Protein 8CM1 (pdb70)

InterPro domains:
  IPR004565 Outer membrane lipoprotein LolB [MF_00233] (4-203)
  IPR004565 Outer membrane lipoprotein LolB [PF03550] (44-201)
  IPR004565 Outer membrane lipoprotein LolB [TIGR00548] (7-202)
  IPR004565 Outer membrane lipoprotein LolB [cd16326] (34-203)
  IPR029046 Lipoprotein localisation LolA/LolB/LppX [SSF89392] (20-202)

Foldseek 3Di:
DDDDVLLVVLQVVLVPQAWWKFWFWKWKDFPVDTAIWIWIWTGHVQKIWIWTDHPVRQTAWIWIGHPVAIWIQGSVRDIDGDHHDQVVCCVVPVDRDRVVQCVQVQFQHGDPPWDFDADPSSTTAWIWDCDPNWIKIKGQPDWDFDADPNGTRTGGQWMWIDTDRMIMITGTDDMGGDD

Nearest PDB structures (foldseek):
  8cm1-assembly1_A  TM=1.006E+00  e=8.069E-35  Vibrio cholerae
  1iwm-assembly1_A  TM=9.243E-01  e=7.942E-16  Escherichia coli
  3wju-assembly1_A  TM=9.270E-01  e=8.409E-15  Escherichia coli DH1
  3wjv-assembly1_A  TM=9.235E-01  e=1.348E-14  Escherichia coli DH1
  8orn-assembly2_D  TM=8.322E-01  e=7.643E-13  Xanthomonas campestris pv. campestris str. B100

Secondary structure (DSSP, 8-state):
----HHHHHHHHHHHT--SEEEEEEEEEE-SS-EEEEEEEEEEETTEEEEEEE-TTS-EEEEEEEETTEEEEE-TTS-EEEES-HHHHHHHHHS----HHHHHHHTTT---SS-EEEE-TTSSEEEEEEEETTEEEEEEEEEEEEEEETTEEEEEEEEEEEEETTEEEEEEEEEEEE--

B-factor: mean 24.12, std 13.11, range [10.86, 138.44]

Sequence (179 aa):
QPVNVQWQSHQVTLEQIQQHHYQLTGKLGYIAPDQRQSSFNFQWQKSPQKLSLRLSNFLGQTVLNNLQVDEQGARVETYYDDQIYRRDQDAQSSLIRNLTGLDIPVEQLEDWILGLPTQATHYELNEQNTLATLTKLASTEEWHVEYQRYQAIEWQHQPIIPLPDKLKLQQQNKTSIQLVISQWTLLP

Radius of gyration: 16.18 Å; Cα contacts (8 Å, |Δi|>4): 391; chains: 1; bounding box: 47×33×34 Å

Solvent-accessible surface area: 10049 Å² total; per-residue (Å²): 227,128,100,51,109,115,10,96,68,22,46,98,34,1,98,90,3,84,71,2,66,1,51,6,94,4,24,2,79,8,98,99,41,176,67,78,7,39,6,76,9,91,29,30,77,135,102,3,46,5,61,0,4,45,158,145,42,107,53,34,1,49,4,79,35,26,136,100,7,1,74,0,48,12,167,68,104,88,78,80,115,80,139,71,11,32,38,11,0,91,116,52,45,33,3,8,0,0,3,120,23,6,52,43,0,4,9,1,7,22,20,158,89,40,115,69,98,56,38,170,133,46,4,0,24,60,4,39,27,128,18,110,135,26,87,2,79,2,81,15,60,133,49,75,72,21,118,27,122,161,116,94,12,48,0,0,12,77,0,79,0,54,20,106,138,12,22,0,48,6,62,18,84,99,8,52,31,45,154

Organism: Vibrio cholerae serotype O1 (strain ATCC 39315 / El Tor Inaba N16961) (NCBI:txid243277)

Structure (mmCIF, N/CA/C/O backbone):
data_8CM1
#
_entry.id   8CM1
#
_cell.length_a   113.414
_cell.length_b   113.414
_cell.length_c   34.150
_cell.angle_alpha   90.000
_cell.angle_beta   90.000
_cell.angle_gamma   90.000
#
_symmetry.space_group_name_H-M   'P 41 21 2'
#
loop_
_entity.id
_entity.type
_entity.pdbx_description
1 polymer 'Outer-membrane lipoprotein LolB'
2 water water
#
loop_
_atom_site.group_PDB
_atom_site.id
_atom_site.type_symbol
_atom_site.label_atom_id
_atom_site.label_alt_id
_atom_site.label_comp_id
_atom_site.label_asym_id
_atom_site.label_entity_id
_atom_site.label_seq_id
_atom_site.pdbx_PDB_ins_code
_atom_site.Cartn_x
_atom_site.Cartn_y
_atom_site.Cartn_z
_atom_site.occupancy
_atom_site.B_iso_or_equiv
_atom_site.auth_seq_id
_atom_site.auth_comp_id
_atom_site.auth_asym_id
_atom_site.auth_atom_id
_atom_site.pdbx_PDB_model_num
ATOM 1 N N . GLN A 1 34 ? 11.00267 5.08204 -15.60843 1.000 85.07401 33 GLN A N 1
ATOM 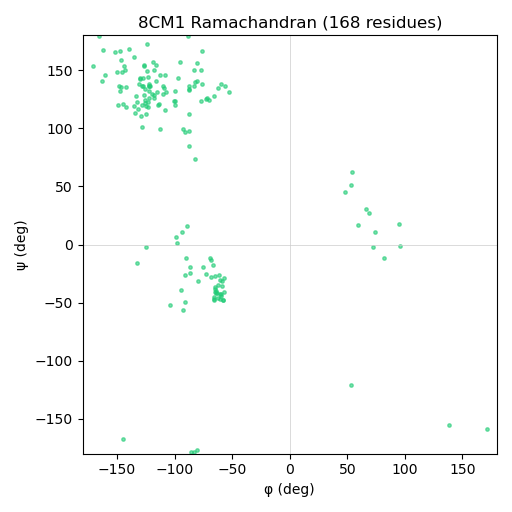2 C CA . GLN A 1 34 ? 11.51425 4.92634 -14.24880 1.000 91.37403 33 GLN A CA 1
ATOM 3 C C . GLN A 1 34 ? 10.99966 5.96335 -13.25863 1.000 70.99785 33 GLN A C 1
ATOM 4 O O . GLN A 1 34 ? 11.25206 7.16604 -13.40048 1.000 42.78822 33 GLN A O 1
ATOM 10 N N . PRO A 1 35 ? 10.30109 5.48604 -12.23836 1.000 58.77150 34 PRO A N 1
ATOM 11 C CA . PRO A 1 35 ? 9.75369 6.39485 -11.23846 1.000 51.48815 34 PRO A CA 1
ATOM 12 C C . PRO A 1 35 ? 10.81146 6.87978 -10.25969 1.000 44.11253 34 PRO A C 1
ATOM 13 O O . PRO A 1 35 ? 11.80816 6.20475 -9.98797 1.000 44.86414 34 PRO A O 1
ATOM 17 N N . VAL A 1 36 ? 10.58512 8.09464 -9.75437 1.000 37.93735 35 VAL A N 1
ATOM 18 C CA . VAL A 1 36 ? 11.38319 8.60692 -8.64856 1.000 30.25592 35 VAL A CA 1
ATOM 19 C C . VAL A 1 36 ? 11.29728 7.64072 -7.47640 1.000 26.44563 35 VAL A C 1
ATOM 20 O O . VAL A 1 36 ? 10.22073 7.12840 -7.14721 1.000 27.84694 35 VAL A O 1
ATOM 24 N N . ASN A 1 37 ? 12.43824 7.37971 -6.84070 1.000 23.29424 36 ASN A N 1
ATOM 25 C CA . ASN A 1 37 ? 12.48771 6.52065 -5.65798 1.000 20.72863 36 ASN A CA 1
ATOM 26 C C . ASN A 1 37 ? 12.23137 7.39884 -4.43566 1.000 18.79251 36 ASN A C 1
ATOM 27 O O . ASN A 1 37 ? 13.14477 8.05072 -3.91378 1.000 17.99891 36 ASN A O 1
ATOM 32 N N . VAL A 1 38 ? 10.97902 7.41272 -3.97066 1.000 17.42715 37 VAL A N 1
ATOM 33 C CA . VAL A 1 38 ? 10.60297 8.31240 -2.87930 1.000 17.37045 37 VAL A CA 1
ATOM 34 C C . VAL A 1 38 ? 11.33453 7.96045 -1.58770 1.000 17.43386 37 VAL A C 1
ATOM 35 O O . VAL A 1 38 ? 11.72265 8.85339 -0.82391 1.000 16.97730 37 VAL A O 1
ATOM 39 N N . GLN A 1 39 ? 11.52619 6.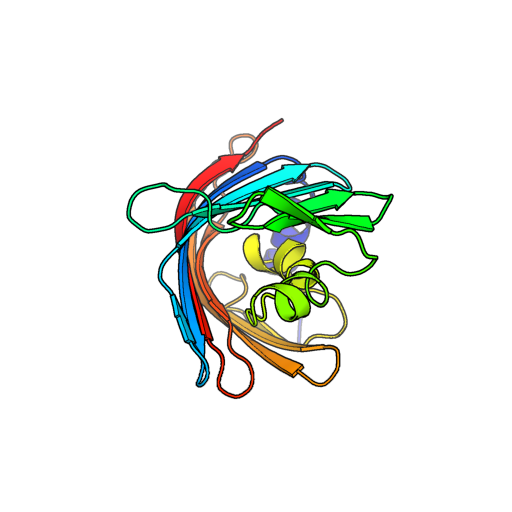66555 -1.30662 1.000 16.89880 38 GLN A N 1
ATOM 40 C CA . GLN A 1 39 ? 12.21429 6.28742 -0.07236 1.000 16.50240 38 GLN A CA 1
ATOM 41 C C . GLN A 1 39 ? 13.65857 6.77395 -0.06984 1.000 15.61620 38 GLN A C 1
ATOM 42 O O . GLN A 1 39 ? 14.15934 7.26263 0.95749 1.000 16.07524 38 GLN A O 1
ATOM 48 N N . TRP A 1 40 ? 14.34812 6.64512 -1.21039 1.000 14.87650 39 TRP A N 1
ATOM 49 C CA . TRP A 1 40 ? 15.72850 7.10919 -1.30942 1.000 15.25604 39 TRP A CA 1
ATOM 50 C C . TRP A 1 40 ? 15.79945 8.62338 -1.18053 1.000 15.97476 39 TRP A C 1
ATOM 51 O O . TRP A 1 40 ? 16.64604 9.15720 -0.45317 1.000 15.00932 39 TRP A O 1
ATOM 62 N N . GLN A 1 41 ? 14.91414 9.34163 -1.87888 1.000 14.79180 40 GLN A N 1
ATOM 63 C CA . GLN A 1 41 ? 14.96345 10.79711 -1.78870 1.000 14.43153 40 GLN A CA 1
ATOM 64 C C . GLN A 1 41 ? 14.66478 11.26817 -0.36974 1.000 14.53702 40 GLN A C 1
ATOM 65 O O . GLN A 1 41 ? 15.32963 12.17632 0.14319 1.000 15.16776 40 GLN A O 1
ATOM 71 N N . SER A 1 42 ? 13.70583 10.62719 0.30467 1.000 13.81018 41 SER A N 1
ATOM 72 C CA . SER A 1 42 ? 13.41261 11.00481 1.68526 1.000 14.23513 41 SER A CA 1
ATOM 73 C C . SER A 1 42 ? 14.59781 10.71689 2.60427 1.000 14.15309 41 SER A C 1
ATOM 74 O O . SER A 1 42 ? 14.91584 11.52019 3.48928 1.000 14.94116 41 SER A O 1
ATOM 77 N N . HIS A 1 43 ? 15.26555 9.57377 2.40365 1.000 14.11294 42 HIS A N 1
ATOM 78 C CA . HIS A 1 43 ? 16.45506 9.24919 3.18714 1.000 14.71745 42 HIS A CA 1
ATOM 79 C C . HIS A 1 43 ? 17.50686 10.34261 3.04178 1.000 15.04972 42 HIS A C 1
ATOM 80 O O . HIS A 1 43 ? 18.15703 10.71752 4.02530 1.000 14.28413 42 HIS A O 1
ATOM 87 N N . GLN A 1 44 ? 17.68210 10.87191 1.81915 1.000 14.83423 43 GLN A N 1
ATOM 88 C CA . GLN A 1 44 ? 18.66633 11.93392 1.60727 1.000 13.40368 43 GLN A CA 1
ATOM 89 C C . GLN A 1 44 ? 18.36167 13.15923 2.46188 1.000 14.24951 43 GLN A C 1
ATOM 90 O O . GLN A 1 44 ? 19.27533 13.75662 3.04032 1.000 14.79746 43 GLN A O 1
ATOM 96 N N . VAL A 1 45 ? 17.09108 13.57643 2.51986 1.000 15.06931 44 VAL A N 1
ATOM 97 C CA . VAL A 1 45 ? 16.73398 14.74807 3.32011 1.000 15.22513 44 VAL A CA 1
ATOM 98 C C . VAL A 1 45 ? 17.07625 14.51481 4.78754 1.000 13.57751 44 VAL A C 1
ATOM 99 O O . VAL A 1 45 ? 17.60916 15.39746 5.47261 1.000 15.19097 44 VAL A O 1
ATOM 103 N N . THR A 1 46 ? 16.78792 13.31862 5.29380 1.000 15.04148 45 THR A N 1
ATOM 104 C CA . THR A 1 46 ? 17.13407 13.03324 6.67765 1.000 14.97971 45 THR A CA 1
ATOM 105 C C . THR A 1 46 ? 18.64854 13.09971 6.89537 1.000 14.97330 45 THR A C 1
ATOM 106 O O . THR A 1 46 ? 19.11389 13.71967 7.85720 1.000 15.03178 45 THR A O 1
ATOM 110 N N . LEU A 1 47 ? 19.43626 12.49117 6.00137 1.000 14.61012 46 LEU A N 1
ATOM 111 C CA . LEU A 1 47 ? 20.89209 12.55665 6.14497 1.000 14.68325 46 LEU A CA 1
ATOM 112 C C . LEU A 1 47 ? 21.39895 13.99636 6.14683 1.000 14.17971 46 LEU A C 1
ATOM 113 O O . LEU A 1 47 ? 22.36649 14.32181 6.85318 1.000 15.56398 46 LEU A O 1
ATOM 118 N N . GLU A 1 48 ? 20.77221 14.87235 5.35262 1.000 14.65587 47 GLU A N 1
ATOM 119 C CA . GLU A 1 48 ? 21.21373 16.26053 5.28441 1.000 17.50795 47 GLU A CA 1
ATOM 120 C C . GLU A 1 48 ? 20.98646 16.99516 6.60621 1.000 15.04440 47 GLU A C 1
ATOM 121 O O . GLU A 1 48 ? 21.60855 18.03802 6.83768 1.000 18.66894 47 GLU A O 1
ATOM 127 N N . GLN A 1 49 ? 20.13782 16.45942 7.49242 1.000 14.94404 48 GLN A N 1
ATOM 128 C CA . GLN A 1 49 ? 19.93417 17.03201 8.82247 1.000 15.41772 48 GLN A CA 1
ATOM 129 C C . GLN A 1 49 ? 21.08219 16.73413 9.77660 1.000 16.54796 48 GLN A C 1
ATOM 130 O O . GLN A 1 49 ? 21.22485 17.42382 10.79957 1.000 18.66857 48 GLN A O 1
ATOM 136 N N . ILE A 1 50 ? 21.89234 15.72070 9.47722 1.000 16.18952 49 ILE A N 1
ATOM 137 C CA . ILE A 1 50 ? 22.90608 15.22267 10.41362 1.000 16.54567 49 ILE A CA 1
ATOM 138 C C . ILE A 1 50 ? 24.15952 16.05868 10.17782 1.000 17.80851 49 ILE A C 1
ATOM 139 O O . ILE A 1 50 ? 25.06922 15.67716 9.43553 1.000 19.61556 49 ILE A O 1
ATOM 144 N N . GLN A 1 51 ? 24.21115 17.21126 10.83778 1.000 17.03148 50 GLN A N 1
ATOM 145 C CA A GLN A 1 51 ? 25.24493 18.20683 10.59256 0.553 18.46775 50 GLN A CA 1
ATOM 146 C CA B GLN A 1 51 ? 25.26397 18.17884 10.58095 0.447 18.52780 50 GLN A CA 1
ATOM 147 C C . GLN A 1 51 ? 26.31987 18.24998 11.67032 1.000 15.28543 50 GLN A C 1
ATOM 148 O O . GLN A 1 51 ? 27.38947 18.82043 11.42930 1.000 17.63250 50 GLN A O 1
ATOM 159 N N . HIS A 1 52 ? 26.05468 17.67887 12.84089 1.000 14.90918 51 HIS A N 1
ATOM 160 C CA A HIS A 1 52 ? 26.99331 17.65037 13.95412 0.520 13.70345 51 HIS A CA 1
ATOM 161 C CA B HIS A 1 52 ? 27.00329 17.64050 13.95198 0.480 14.85196 51 HIS A CA 1
ATOM 162 C C . HIS A 1 52 ? 27.08408 16.20394 14.43077 1.000 14.14958 51 HIS A C 1
ATOM 163 O O . HIS A 1 52 ? 26.09394 15.65292 14.91534 1.000 15.02856 51 HIS A O 1
ATOM 176 N N . TYR A 1 53 ? 28.25829 15.59093 14.31078 1.000 12.62574 52 TYR A N 1
ATOM 177 C CA . TYR A 1 53 ? 28.39002 14.20055 14.73171 1.000 13.46108 52 TYR A CA 1
ATOM 178 C C . TYR A 1 53 ? 29.86325 13.84973 14.91047 1.000 12.27077 52 TYR A C 1
ATOM 179 O O . TYR A 1 53 ? 30.76369 14.58187 14.47950 1.000 14.02584 52 TYR A O 1
ATOM 188 N N . GLN A 1 54 ? 30.09029 12.69831 15.53613 1.000 12.43262 53 GLN A N 1
ATOM 189 C CA . GLN A 1 54 ? 31.41601 12.10458 15.65235 1.000 13.64801 53 GLN A CA 1
ATOM 190 C C . GLN A 1 54 ? 31.35256 10.68426 15.13063 1.000 12.79758 53 GLN A C 1
ATOM 191 O O . GLN A 1 54 ? 30.29920 10.04197 15.16284 1.000 13.12945 53 GLN A O 1
ATOM 197 N N . LEU A 1 55 ? 32.49801 10.19097 14.67059 1.000 12.69617 54 LEU A N 1
ATOM 198 C CA . LEU A 1 55 ? 32.59220 8.83559 14.15576 1.000 12.56280 54 LEU A CA 1
ATOM 199 C C . LEU A 1 55 ? 33.98020 8.30008 14.47699 1.000 11.18731 54 LEU A C 1
ATOM 200 O O . LEU A 1 55 ? 34.98321 8.98078 14.22214 1.000 13.69742 54 LEU A O 1
ATOM 205 N N . THR A 1 56 ? 34.04524 7.08744 15.02597 1.000 11.33491 55 THR A N 1
ATOM 206 C CA . THR A 1 56 ? 35.32273 6.42699 15.28375 1.000 10.91110 55 THR A CA 1
ATOM 207 C C . THR A 1 56 ? 35.32077 5.04591 14.64006 1.000 11.69770 55 THR A C 1
ATOM 208 O O . THR A 1 56 ? 34.26632 4.42689 14.45018 1.000 13.11071 55 THR A O 1
ATOM 212 N N . GLY A 1 57 ? 36.51357 4.56391 14.31245 1.000 11.52727 56 GLY A N 1
ATOM 213 C CA . GLY A 1 57 ? 36.64784 3.24765 13.71890 1.000 12.62512 56 GLY A CA 1
ATOM 214 C C . GLY A 1 57 ? 38.06909 3.01817 13.24175 1.000 12.48625 56 GLY A C 1
ATOM 215 O O . GLY A 1 57 ? 39.00627 3.67450 13.69762 1.000 12.86533 56 GLY A O 1
ATOM 216 N N . LYS A 1 58 ? 38.20969 2.07741 12.31554 1.000 12.82400 57 LYS A N 1
ATOM 217 C CA . LYS A 1 58 ? 39.49119 1.76390 11.70224 1.000 13.79819 57 LYS A CA 1
ATOM 218 C C . LYS A 1 58 ? 39.48221 2.14514 10.22646 1.000 13.15353 57 LYS A C 1
ATOM 219 O O . LYS A 1 58 ? 38.46380 2.03348 9.53477 1.000 15.81664 57 LYS A O 1
ATOM 225 N N . LEU A 1 59 ? 40.64420 2.58216 9.74447 1.000 15.20847 58 LEU A N 1
ATOM 226 C CA . LEU A 1 59 ? 40.84630 2.92005 8.34017 1.000 15.59318 58 LEU A CA 1
ATOM 227 C C . LEU A 1 59 ? 42.03020 2.10008 7.85294 1.000 15.09675 58 LEU A C 1
ATOM 228 O O . LEU A 1 59 ? 43.16408 2.32113 8.29417 1.000 17.74298 58 LEU A O 1
ATOM 233 N N . GLY A 1 60 ? 41.76766 1.15044 6.95413 1.000 13.95827 59 GLY A N 1
ATOM 234 C CA . GLY A 1 60 ? 42.80603 0.32951 6.37337 1.000 15.46629 59 GLY A CA 1
ATOM 235 C C . GLY A 1 60 ? 43.15754 0.86270 5.00056 1.000 15.29330 59 GLY A C 1
ATOM 236 O O . GLY A 1 60 ? 42.29271 0.99050 4.13646 1.000 18.94363 59 GLY A O 1
ATOM 237 N N . TYR A 1 61 ? 44.43125 1.17791 4.80732 1.000 14.93999 60 TYR A N 1
ATOM 238 C CA . TYR A 1 61 ? 44.90185 1.84756 3.60765 1.000 13.54101 60 TYR A CA 1
ATOM 239 C C . TYR A 1 61 ? 45.88905 0.94221 2.88790 1.000 13.58770 60 TYR A C 1
ATOM 240 O O . TYR A 1 61 ? 46.86677 0.49202 3.49389 1.000 16.03832 60 TYR A O 1
ATOM 249 N N . ILE A 1 62 ? 45.64387 0.68109 1.60131 1.000 14.70845 61 ILE A N 1
ATOM 250 C CA . ILE A 1 62 ? 46.52348 -0.16108 0.78791 1.000 15.26316 61 ILE A CA 1
ATOM 251 C C . ILE A 1 62 ? 46.78418 0.54492 -0.53085 1.000 16.74564 61 ILE A C 1
ATOM 252 O O . ILE A 1 62 ? 45.84542 0.83828 -1.28132 1.000 17.61055 61 ILE A O 1
ATOM 257 N N . ALA A 1 63 ? 48.05211 0.78087 -0.83390 1.000 18.96042 62 ALA A N 1
ATOM 258 C CA . ALA A 1 63 ? 48.44864 1.34270 -2.11673 1.000 19.04511 62 ALA A CA 1
ATOM 259 C C . ALA A 1 63 ? 49.80526 0.75784 -2.46361 1.000 21.27661 62 ALA A C 1
ATOM 260 O O . ALA A 1 63 ? 50.45706 0.14314 -1.61273 1.000 24.29825 62 ALA A O 1
ATOM 262 N N . PRO A 1 64 ? 50.25437 0.90645 -3.71463 1.000 22.35446 63 PRO A N 1
ATOM 263 C CA . PRO A 1 64 ? 51.57902 0.36831 -4.06275 1.000 25.30586 63 PRO A CA 1
ATOM 264 C C . PRO A 1 64 ? 52.70730 0.97607 -3.25957 1.000 27.41195 63 PRO A C 1
ATOM 265 O O . PRO A 1 64 ? 53.70618 0.29690 -3.01046 1.000 30.65556 63 PRO A O 1
ATOM 269 N N . ASP A 1 65 ? 52.58189 2.23222 -2.83688 1.000 24.19804 64 ASP A N 1
ATOM 270 C CA . ASP A 1 65 ? 53.67049 2.89817 -2.13299 1.000 26.26707 64 ASP A CA 1
ATOM 271 C C . ASP A 1 65 ? 53.66949 2.66159 -0.62443 1.000 24.26211 64 ASP A C 1
ATOM 272 O O . ASP A 1 65 ? 54.71375 2.84517 0.01104 1.000 26.85145 64 ASP A O 1
ATOM 277 N N . GLN A 1 66 ? 52.54774 2.24725 -0.03416 1.000 21.98420 65 GLN A N 1
ATOM 278 C CA . GLN A 1 66 ? 52.49540 2.05795 1.41239 1.000 22.31338 65 GLN A CA 1
ATOM 279 C C . GLN A 1 66 ? 51.19216 1.37904 1.80968 1.000 18.84183 65 GLN A C 1
ATOM 280 O O . GLN A 1 66 ? 50.17915 1.49012 1.11099 1.000 19.22750 65 GLN A O 1
ATOM 286 N N . ARG A 1 67 ? 51.23693 0.66949 2.93911 1.000 18.89083 66 ARG A N 1
ATOM 287 C CA . ARG A 1 67 ? 50.06418 0.07529 3.56479 1.000 18.93630 66 ARG A CA 1
ATOM 288 C C . ARG A 1 67 ? 50.03531 0.50245 5.02166 1.000 17.21023 66 ARG A C 1
ATOM 289 O O . ARG A 1 67 ? 51.06812 0.48250 5.69987 1.000 19.60980 66 ARG A O 1
ATOM 297 N N . GLN A 1 68 ? 48.85352 0.87898 5.50674 1.000 16.92593 67 GLN A N 1
ATOM 298 C CA . GLN A 1 68 ? 48.71590 1.38786 6.86286 1.000 18.53504 67 GLN A CA 1
ATOM 299 C C . GLN A 1 68 ? 47.40703 0.92006 7.47361 1.000 16.22466 67 GLN A C 1
ATOM 300 O O . GLN A 1 68 ? 46.41404 0.73320 6.77745 1.000 18.72241 67 GLN A O 1
ATOM 306 N N . SER A 1 69 ? 47.41396 0.76002 8.79121 1.000 16.51548 68 SER A N 1
ATOM 307 C CA A SER A 1 69 ? 46.22065 0.43144 9.56542 0.594 16.59542 68 SER A CA 1
ATOM 308 C CA B SER A 1 69 ? 46.21636 0.43292 9.55852 0.406 16.93827 68 SER A CA 1
ATOM 309 C C . SER A 1 69 ? 46.07371 1.49710 10.63718 1.000 15.78086 68 SER A C 1
ATOM 310 O O . SER A 1 69 ? 46.88323 1.54762 11.56682 1.000 19.87452 68 SER A O 1
ATOM 315 N N . PHE A 1 70 ? 45.04934 2.35053 10.51567 1.000 14.41733 69 PHE A N 1
ATOM 316 C CA . PHE A 1 70 ? 44.89473 3.47774 11.42432 1.000 14.33128 69 PHE A CA 1
ATOM 317 C C . PHE A 1 70 ? 43.60309 3.39209 12.22915 1.000 13.75716 69 PHE A C 1
ATOM 318 O O . PHE A 1 70 ? 42.58813 2.86055 11.76626 1.000 15.83213 69 PHE A O 1
ATOM 326 N N . ASN A 1 71 ? 43.64508 3.95353 13.43268 1.000 12.57456 70 ASN A N 1
ATOM 327 C CA . ASN A 1 71 ? 42.44241 4.40636 14.10996 1.000 13.35291 70 ASN A CA 1
ATOM 328 C C . ASN A 1 71 ? 42.07718 5.76277 13.54778 1.000 13.14058 70 ASN A C 1
ATOM 329 O O . ASN A 1 71 ? 42.95110 6.59430 13.29978 1.000 16.91063 70 ASN A O 1
ATOM 334 N N . PHE A 1 72 ? 40.78973 6.00058 13.35372 1.000 13.44771 71 PHE A N 1
ATOM 335 C CA . PHE A 1 72 ? 40.33659 7.32255 12.94047 1.000 12.11106 71 PHE A CA 1
ATOM 336 C C . PHE A 1 72 ? 39.32012 7.88282 13.92568 1.000 12.54577 71 PHE A C 1
ATOM 337 O O . PHE A 1 72 ? 38.50915 7.14345 14.48852 1.000 13.36589 71 PHE A O 1
ATOM 345 N N . GLN A 1 73 ? 39.38514 9.19624 14.12501 1.000 12.25768 72 GLN A N 1
ATOM 346 C CA . GLN A 1 73 ? 38.41177 9.95473 14.90329 1.000 11.24281 72 GLN A CA 1
ATOM 347 C C . GLN A 1 73 ? 37.97286 11.12989 14.03132 1.000 12.00793 72 GLN A C 1
ATOM 348 O O . GLN A 1 73 ? 38.76805 12.03319 13.74328 1.000 14.93496 72 GLN A O 1
ATOM 354 N N . TRP A 1 74 ? 36.72548 11.09142 13.57863 1.000 12.10732 73 TRP A N 1
ATOM 355 C CA . TRP A 1 74 ? 36.16912 12.03553 12.61603 1.000 12.70495 73 TRP A CA 1
ATOM 356 C C . TRP A 1 74 ? 35.09148 12.84717 13.32718 1.000 12.46200 73 TRP A C 1
ATOM 357 O O . TRP A 1 74 ? 34.13999 12.27768 13.87349 1.000 14.14636 73 TRP A O 1
ATOM 368 N N . GLN A 1 75 ? 35.25384 14.16940 13.36049 1.000 13.69265 74 GLN A N 1
ATOM 369 C CA . GLN A 1 75 ? 34.29122 15.05106 14.01946 1.000 13.53463 74 GLN A CA 1
ATOM 370 C C . GLN A 1 75 ? 33.82872 16.10964 13.03378 1.000 14.59770 74 GLN A C 1
ATOM 371 O O . GLN A 1 75 ? 34.64975 16.84825 12.47269 1.000 16.49515 74 GLN A O 1
ATOM 377 N N . LYS A 1 76 ? 32.52047 16.19868 12.83881 1.000 13.23360 75 LYS A N 1
ATOM 378 C CA . LYS A 1 76 ? 31.95120 17.09221 11.84033 1.000 14.46403 75 LYS A CA 1
ATOM 379 C C . LYS A 1 76 ? 30.98994 18.07271 12.49442 1.000 15.07131 75 LYS A C 1
ATOM 380 O O . LYS A 1 76 ? 30.16810 17.68972 13.33426 1.000 15.37663 75 LYS A O 1
ATOM 386 N N . SER A 1 77 ? 31.08692 19.33656 12.09228 1.000 15.08414 76 SER A N 1
ATOM 387 C CA . SER A 1 77 ? 30.09734 20.33616 12.46374 1.000 17.55496 76 SER A CA 1
ATOM 388 C C . SER A 1 77 ? 29.87790 21.19036 11.22095 1.000 19.71646 76 SER A C 1
ATOM 389 O O . SER A 1 77 ? 30.63605 21.04358 10.24981 1.000 18.54721 76 SER A O 1
ATOM 392 N N . PRO A 1 78 ? 28.85664 22.04916 11.17582 1.000 21.07063 77 PRO A N 1
ATOM 393 C CA . PRO A 1 78 ? 28.64878 22.86249 9.97318 1.000 25.03154 77 PRO A CA 1
ATOM 394 C C . PRO A 1 78 ? 29.92209 23.60659 9.61278 1.000 34.06045 77 PRO A C 1
ATOM 395 O O . PRO A 1 78 ? 30.57703 24.19622 10.47449 1.000 33.48474 77 PRO A O 1
ATOM 399 N N . GLN A 1 79 ? 30.29774 23.51698 8.33455 1.000 42.11135 78 GLN A N 1
ATOM 400 C CA . GLN A 1 79 ? 31.46134 24.18141 7.73965 1.000 52.19537 78 GLN A CA 1
ATOM 401 C C . GLN A 1 79 ? 32.79838 23.79526 8.39042 1.000 50.49362 78 GLN A C 1
ATOM 402 O O . GLN A 1 79 ? 33.79913 24.49182 8.19239 1.000 57.44858 78 GLN A O 1
ATOM 408 N N . LYS A 1 80 ? 32.86687 22.69976 9.15772 1.000 41.46396 79 LYS A N 1
ATOM 409 C CA . LYS A 1 80 ? 34.10799 22.35635 9.85232 1.000 33.75866 79 LYS A CA 1
ATOM 410 C C . LYS A 1 80 ? 34.29553 20.84547 9.94013 1.000 26.56808 79 LYS A C 1
ATOM 411 O O . LYS A 1 80 ? 33.33238 20.08643 10.06441 1.000 30.78947 79 LYS A O 1
ATOM 417 N N . LEU A 1 81 ? 35.55740 20.41692 9.91631 1.000 19.18467 80 LEU A N 1
ATOM 418 C CA . LEU A 1 81 ? 35.88379 18.99708 9.99626 1.000 15.55679 80 LEU A CA 1
ATOM 419 C C . LEU A 1 81 ? 37.19602 18.81763 10.74493 1.000 14.35041 80 LEU A C 1
ATOM 420 O O . LEU A 1 81 ? 38.16050 19.53565 10.48026 1.000 16.77707 80 LEU A O 1
ATOM 425 N N . SER A 1 82 ? 37.23399 17.85281 11.66125 1.000 15.02487 81 SER A N 1
ATOM 426 C CA . SER A 1 82 ? 38.46123 17.42722 12.32160 1.000 16.31616 81 SER A CA 1
ATOM 427 C C . SER A 1 82 ? 38.62842 15.93849 12.05756 1.000 17.30765 81 SER A C 1
ATOM 428 O O . SER A 1 82 ? 37.67437 15.16879 12.20685 1.000 19.48038 81 SER A O 1
ATOM 431 N N . LEU A 1 83 ? 39.82358 15.53313 11.64011 1.000 15.34260 82 LEU A N 1
ATOM 432 C CA . LEU A 1 83 ? 40.11559 14.11907 11.42638 1.000 14.95316 82 LEU A CA 1
ATOM 433 C C . LEU A 1 83 ? 41.46931 13.81064 12.04226 1.000 14.41245 82 LEU A C 1
ATOM 434 O O . LEU A 1 83 ? 42.48455 14.40014 11.65054 1.000 17.18073 82 LEU A O 1
ATOM 439 N N . ARG A 1 84 ? 41.48681 12.90733 13.01506 1.000 13.60704 83 ARG A N 1
ATOM 440 C CA . ARG A 1 84 ? 42.72382 12.44086 13.62815 1.000 13.82985 83 ARG A CA 1
ATOM 441 C C . ARG A 1 84 ? 42.95846 10.99670 13.21517 1.000 13.38854 83 ARG A C 1
ATOM 442 O O . ARG A 1 84 ? 42.05451 10.15916 13.33653 1.000 14.55211 83 ARG A O 1
ATOM 450 N N . LEU A 1 85 ? 44.15946 10.71045 12.71960 1.000 13.36341 84 LEU A N 1
ATOM 451 C CA . LEU A 1 85 ? 44.58688 9.34854 12.44797 1.000 13.48850 84 LEU A CA 1
ATOM 452 C C . LEU A 1 85 ? 45.65870 8.99193 13.46324 1.000 15.43961 84 LEU A C 1
ATOM 453 O O . LEU A 1 85 ? 46.55398 9.79706 13.74054 1.000 17.16413 84 LEU A O 1
ATOM 458 N N . SER A 1 86 ? 45.56636 7.79086 14.01849 1.000 14.64213 85 SER A N 1
ATOM 459 C CA . SER A 1 86 ? 46.56634 7.31821 14.96209 1.000 16.06572 85 SER A CA 1
ATOM 460 C C . SER A 1 86 ? 46.92924 5.88494 14.61432 1.000 16.74234 85 SER A C 1
ATOM 461 O O . SER A 1 86 ? 46.20330 5.19670 13.89596 1.000 16.79795 85 SER A O 1
ATOM 464 N N . ASN A 1 87 ? 48.07524 5.44214 15.12219 1.000 19.25025 86 ASN A N 1
ATOM 465 C CA . ASN A 1 87 ? 48.53161 4.10314 14.80325 1.000 25.71547 86 ASN A CA 1
ATOM 466 C C . ASN A 1 87 ? 47.86657 3.08854 15.72692 1.000 32.89155 86 ASN A C 1
ATOM 467 O O . ASN A 1 87 ? 47.04050 3.42153 16.58376 1.000 31.50630 86 ASN A O 1
ATOM 472 N N . PHE A 1 88 ? 48.22826 1.82372 15.55074 1.000 38.61154 87 PHE A N 1
ATOM 473 C CA . PHE A 1 88 ? 47.54470 0.79560 16.31377 1.000 47.06650 87 PHE A CA 1
ATOM 474 C C . PHE A 1 88 ? 47.85761 0.87308 17.80417 1.000 45.39382 87 PHE A C 1
ATOM 475 O O . PHE A 1 88 ? 47.15217 0.25048 18.60086 1.000 47.57439 87 PHE A O 1
ATOM 483 N N . LEU A 1 89 ? 48.87116 1.64012 18.20075 1.000 44.02175 88 LEU A N 1
ATOM 484 C CA . LEU A 1 89 ? 49.18982 1.86079 19.60365 1.000 45.12830 88 LEU A CA 1
ATOM 485 C C . LEU A 1 89 ? 48.62812 3.16865 20.15146 1.000 40.33538 88 LEU A C 1
ATOM 486 O O . LEU A 1 89 ? 48.85990 3.48248 21.32289 1.000 40.18554 88 LEU A O 1
ATOM 491 N N . GLY A 1 90 ? 47.90112 3.93468 19.34294 1.000 35.63535 89 GLY A N 1
ATOM 492 C CA . GLY A 1 90 ? 47.23272 5.13014 19.81335 1.000 32.94410 89 GLY A CA 1
ATOM 493 C C . GLY A 1 90 ? 47.97409 6.43446 19.60483 1.000 32.16572 89 GLY A C 1
ATOM 494 O O . GLY A 1 90 ? 47.43324 7.48936 19.95749 1.000 31.74584 89 GLY A O 1
ATOM 495 N N . GLN A 1 91 ? 49.18267 6.40140 19.04425 1.000 30.79839 90 GLN A N 1
ATOM 496 C CA . GLN A 1 91 ? 49.96658 7.61416 18.83621 1.000 31.81806 90 GLN A CA 1
ATOM 497 C C . GLN A 1 91 ? 49.52993 8.33171 17.56398 1.000 25.46134 90 GLN A C 1
ATOM 498 O O . GLN A 1 91 ? 49.27502 7.70118 16.53402 1.000 24.46940 90 GLN A O 1
ATOM 504 N N . THR A 1 92 ? 49.46605 9.66104 17.63716 1.000 25.54251 91 THR A N 1
ATOM 505 C CA . THR A 1 92 ? 48.95689 10.46276 16.52871 1.000 24.40993 91 THR A CA 1
ATOM 506 C C . THR A 1 92 ? 49.85877 10.38616 15.30710 1.000 23.51402 91 THR A C 1
ATOM 507 O O . THR A 1 92 ? 51.05651 10.66506 15.38758 1.000 26.93443 91 THR A O 1
ATOM 511 N N . VAL A 1 93 ? 49.26178 10.05763 14.16802 1.000 18.35505 92 VAL A N 1
ATOM 512 C CA . VAL A 1 93 ? 49.94273 10.08732 12.87881 1.000 19.30953 92 VAL A CA 1
ATOM 513 C C . VAL A 1 93 ? 49.71760 11.41467 12.16462 1.000 20.26856 92 VAL A C 1
ATOM 514 O O . VAL A 1 93 ? 50.62957 11.96028 11.54104 1.000 23.73998 92 VAL A O 1
ATOM 518 N N . LEU A 1 94 ? 48.50773 11.95614 12.25328 1.000 19.58412 93 LEU A N 1
ATOM 519 C CA . LEU A 1 94 ? 48.13763 13.15242 11.51583 1.000 21.69812 93 LEU A CA 1
ATOM 520 C C . LEU A 1 94 ? 46.87631 13.71337 12.15424 1.000 17.55765 93 LEU A C 1
ATOM 521 O O . LEU A 1 94 ? 46.00408 12.94784 12.55895 1.000 16.40233 93 LEU A O 1
ATOM 526 N N . ASN A 1 95 ? 46.79810 15.04048 12.25694 1.000 17.23740 94 ASN A N 1
ATOM 527 C CA A ASN A 1 95 ? 45.59088 15.74872 12.68104 0.572 16.49439 94 ASN A CA 1
ATOM 528 C CA B ASN A 1 95 ? 45.57673 15.72345 12.65517 0.428 15.94731 94 ASN A CA 1
ATOM 529 C C . ASN A 1 95 ? 45.23747 16.76282 11.60318 1.000 14.25424 94 ASN A C 1
ATOM 530 O O . ASN A 1 95 ? 46.03672 17.66148 11.32391 1.000 17.36837 94 ASN A O 1
ATOM 539 N N . LEU A 1 96 ? 44.05224 16.62779 11.01619 1.000 13.62537 95 LEU A N 1
ATOM 540 C CA . LEU A 1 96 ? 43.55619 17.52621 9.98430 1.000 13.78185 95 LEU A CA 1
ATOM 541 C C . LEU A 1 96 ? 42.42277 18.37121 10.55001 1.000 14.16905 95 LEU A C 1
ATOM 542 O O . LEU A 1 96 ? 41.52336 17.85218 11.22756 1.000 14.44456 95 LEU A O 1
ATOM 547 N N . GLN A 1 97 ? 42.46461 19.66818 10.26435 1.000 15.00328 96 GLN A N 1
ATOM 548 C CA . GLN A 1 97 ? 41.35946 20.56798 10.55280 1.000 16.28440 96 GLN A CA 1
ATOM 549 C C . GLN A 1 97 ? 40.99677 21.29671 9.26550 1.000 15.76601 96 GLN A C 1
ATOM 550 O O . GLN A 1 97 ? 41.87642 21.83462 8.58649 1.000 19.03633 96 GLN A O 1
ATOM 556 N N . VAL A 1 98 ? 39.71609 21.28258 8.90385 1.000 16.86500 97 VAL A N 1
ATOM 557 C CA . VAL A 1 98 ? 39.22172 22.00568 7.73525 1.000 16.97380 97 VAL A CA 1
ATOM 558 C C . VAL A 1 98 ? 38.17943 23.01275 8.19758 1.000 20.06226 97 VAL A C 1
ATOM 559 O O . VAL A 1 98 ? 37.24994 22.66020 8.92815 1.000 20.75996 97 VAL A O 1
ATOM 563 N N . ASP A 1 99 ? 38.33285 24.26146 7.77628 1.000 21.05318 98 ASP A N 1
ATOM 564 C CA . ASP A 1 99 ? 37.33318 25.28071 8.06004 1.000 25.78529 98 ASP A CA 1
ATOM 565 C C . ASP A 1 99 ? 37.26197 26.23251 6.87042 1.000 30.87513 98 ASP A C 1
ATOM 566 O O . ASP A 1 99 ? 37.79591 25.95662 5.79143 1.000 30.58500 98 ASP A O 1
ATOM 571 N N . GLU A 1 100 ? 36.59469 27.36892 7.07723 1.000 37.75931 99 GLU A N 1
ATOM 572 C CA . GLU A 1 100 ? 36.48957 28.37291 6.02329 1.000 46.19296 99 GLU A CA 1
ATOM 573 C C . GLU A 1 100 ? 37.85397 28.87576 5.55980 1.000 44.81039 99 GLU A C 1
ATOM 574 O O . GLU A 1 100 ? 38.01634 29.21880 4.38370 1.000 43.96980 99 GLU A O 1
ATOM 580 N N . GLN A 1 101 ? 38.84599 28.92301 6.45196 1.000 41.88475 100 GLN A N 1
ATOM 581 C CA . GLN A 1 101 ? 40.14975 29.44734 6.05283 1.000 43.57410 100 GLN A CA 1
ATOM 582 C C . GLN A 1 101 ? 40.89924 28.47767 5.14158 1.000 38.25735 100 GLN A C 1
ATOM 583 O O . GLN A 1 101 ? 41.73662 28.90277 4.33615 1.000 38.81495 100 GLN A O 1
ATOM 589 N N . GLY A 1 102 ? 40.59913 27.18674 5.22752 1.000 29.50973 101 GLY A N 1
ATOM 590 C CA . GLY A 1 102 ? 41.32115 26.19980 4.45308 1.000 22.96460 101 GLY A CA 1
ATOM 591 C C . GLY A 1 102 ? 41.62941 24.96804 5.27270 1.000 19.91017 101 GLY A C 1
ATOM 592 O O . GLY A 1 102 ? 40.93978 24.68723 6.25974 1.000 22.50986 101 GLY A O 1
ATOM 593 N N . ALA A 1 103 ? 42.66796 24.22777 4.89437 1.000 16.85182 102 ALA A N 1
ATOM 594 C CA . ALA A 1 103 ? 43.04286 23.01079 5.59314 1.000 17.03339 102 ALA A CA 1
ATOM 595 C C . ALA A 1 103 ? 44.33175 23.22439 6.37245 1.000 16.10312 102 ALA A C 1
ATOM 596 O O . ALA A 1 103 ? 45.23176 23.94895 5.93494 1.000 16.62196 102 ALA A O 1
ATOM 598 N N . ARG A 1 104 ? 44.41587 22.57059 7.52291 1.000 15.11513 103 ARG A N 1
ATOM 599 C CA . ARG A 1 104 ? 45.57867 22.62566 8.39414 1.000 14.12101 103 ARG A CA 1
ATOM 600 C C . ARG A 1 104 ? 45.90322 21.20071 8.81435 1.000 14.69744 103 ARG A C 1
ATOM 601 O O . ARG A 1 104 ? 45.01953 20.47177 9.28269 1.000 15.65397 103 ARG A O 1
ATOM 609 N N . VAL A 1 105 ? 47.15646 20.79668 8.63500 1.000 13.98718 104 VAL A N 1
ATOM 610 C CA . VAL A 1 105 ? 47.60520 19.46399 9.02424 1.000 16.33505 104 VAL A CA 1
ATOM 611 C C . VAL A 1 105 ? 48.75588 19.60065 10.00691 1.000 15.97862 104 VAL A C 1
ATOM 612 O O . VAL A 1 105 ? 49.73855 20.29553 9.72982 1.000 17.03126 104 VAL A O 1
ATOM 616 N N . GLU A 1 106 ? 48.62596 18.95417 11.15717 1.000 17.37698 105 GLU A N 1
ATOM 617 C CA . GLU A 1 106 ? 49.73050 18.78201 12.08006 1.000 21.32867 105 GLU A CA 1
ATOM 618 C C . GLU A 1 106 ? 50.24442 17.37341 11.83141 1.000 22.37693 105 GLU A C 1
ATOM 619 O O . GLU A 1 106 ? 49.48127 16.40216 11.94749 1.000 26.02232 105 GLU A O 1
ATOM 625 N N . THR A 1 107 ? 51.51123 17.26598 11.43497 1.000 27.00741 106 THR A N 1
ATOM 626 C CA . THR A 1 107 ? 52.03607 15.97817 11.02218 1.000 28.83507 106 THR A CA 1
ATOM 627 C C . THR A 1 107 ? 52.52478 15.19984 12.23069 1.000 34.46516 106 THR A C 1
ATOM 628 O O . THR A 1 107 ? 52.46897 15.64941 13.38190 1.000 31.46613 106 THR A O 1
ATOM 632 N N . TYR A 1 108 ? 53.04497 14.01416 11.93811 1.000 36.71558 107 TYR A N 1
ATOM 633 C CA A TYR A 1 108 ? 53.44244 13.11647 13.01177 0.662 36.72607 107 TYR A CA 1
ATOM 634 C CA B TYR A 1 108 ? 53.44976 13.10809 12.99716 0.338 37.07227 107 TYR A CA 1
ATOM 635 C C . TYR A 1 108 ? 54.49041 13.76802 13.90866 1.000 33.75013 107 TYR A C 1
ATOM 636 O O . TYR A 1 108 ? 54.44389 13.62106 15.13780 1.000 30.41073 107 TYR A O 1
ATOM 653 N N . ASP A 1 109 ? 55.44676 14.48940 13.31709 1.000 30.24839 108 ASP A N 1
ATOM 654 C CA . ASP A 1 109 ? 56.53472 15.14354 14.03159 1.000 27.40433 108 ASP A CA 1
ATOM 655 C C . ASP A 1 109 ? 56.18272 16.56319 14.47957 1.000 28.59644 108 ASP A C 1
ATOM 656 O O . ASP A 1 109 ? 57.08179 17.33725 14.82802 1.000 25.13785 108 ASP A O 1
ATOM 661 N N . ASP A 1 110 ? 54.89635 16.91671 14.47255 1.000 29.00062 109 ASP A N 1
ATOM 662 C CA . ASP A 1 110 ? 54.40585 18.18380 15.00828 1.000 30.61506 109 ASP A CA 1
ATOM 663 C C . ASP A 1 110 ? 54.85138 19.37859 14.16871 1.000 28.43829 109 ASP A C 1
ATOM 664 O O . ASP A 1 110 ? 55.01739 20.49355 14.67457 1.000 29.64052 109 ASP A O 1
ATOM 669 N N . GLN A 1 111 ? 55.08122 19.15265 12.88712 1.000 20.59278 110 GLN A N 1
ATOM 670 C CA . GLN A 1 111 ? 55.16401 20.26018 11.95632 1.000 18.23827 110 GLN A CA 1
ATOM 671 C C . GLN A 1 111 ? 53.74868 20.63994 11.54222 1.000 17.20633 110 GLN A C 1
ATOM 672 O O . GLN A 1 111 ? 52.84013 19.80005 11.52431 1.000 21.01260 110 GLN A O 1
ATOM 678 N N . ILE A 1 112 ? 53.55506 21.91553 11.23059 1.000 16.96309 111 ILE A N 1
ATOM 679 C CA . ILE A 1 112 ? 52.23736 22.44781 10.90914 1.000 16.30075 111 ILE A CA 1
ATOM 680 C C . ILE A 1 112 ? 52.24418 22.97258 9.47867 1.000 15.99207 111 ILE A C 1
ATOM 681 O O . ILE A 1 112 ? 53.09379 23.79457 9.10978 1.000 18.42855 111 ILE A O 1
ATOM 686 N N . TYR A 1 113 ? 51.27309 22.53212 8.68664 1.000 14.65805 112 TYR A N 1
ATOM 687 C CA . TYR A 1 113 ? 51.16335 22.94980 7.29960 1.000 15.16142 112 TYR A CA 1
ATOM 688 C C . TYR A 1 113 ? 49.75005 23.42406 6.99741 1.000 16.39454 112 TYR A C 1
ATOM 689 O O . TYR A 1 113 ? 48.77274 22.84376 7.47932 1.000 15.88712 112 TYR A O 1
ATOM 698 N N . ARG A 1 114 ? 49.64392 24.46794 6.17278 1.000 17.79329 113 ARG A N 1
ATOM 699 C CA A ARG A 1 114 ? 48.35397 24.99396 5.75729 0.530 16.32847 113 ARG A CA 1
ATOM 700 C CA B ARG A 1 114 ? 48.35496 24.99986 5.75973 0.470 17.28701 113 ARG A CA 1
ATOM 701 C C . ARG A 1 114 ? 48.28709 25.05734 4.23963 1.000 18.85396 113 ARG A C 1
ATOM 702 O O . ARG A 1 114 ? 49.29318 25.30528 3.56253 1.000 21.31403 113 ARG A O 1
ATOM 717 N N . ASP A 1 115 ? 47.09040 24.82121 3.71142 1.000 18.37585 114 ASP A N 1
ATOM 718 C CA . ASP A 1 115 ? 46.80721 24.96376 2.28382 1.000 20.74032 114 ASP A CA 1
ATOM 719 C C . ASP A 1 115 ? 45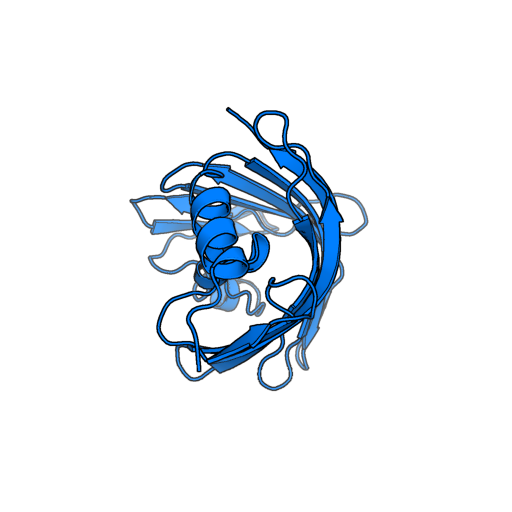.30200 24.96804 2.07584 1.000 20.54915 114 ASP A C 1
ATOM 720 O O . ASP A 1 115 ? 44.52636 24.86004 3.02968 1.000 23.69208 114 ASP A O 1
ATOM 725 N N . GLN A 1 116 ? 44.89638 25.10101 0.81657 1.000 21.63143 115 GLN A N 1
ATOM 726 C CA . GLN A 1 116 ? 43.48595 25.26308 0.49710 1.000 20.62215 115 GLN A CA 1
ATOM 727 C C . GLN A 1 116 ? 42.72591 23.95642 0.33338 1.000 23.78022 115 GLN A C 1
ATOM 728 O O . GLN A 1 116 ? 41.50364 23.95909 0.51459 1.000 27.06874 115 GLN A O 1
ATOM 734 N N . ASP A 1 117 ? 43.39312 22.84854 0.00064 1.000 23.69663 116 ASP A N 1
ATOM 735 C CA . ASP A 1 117 ? 42.70315 21.58726 -0.25832 1.000 24.4109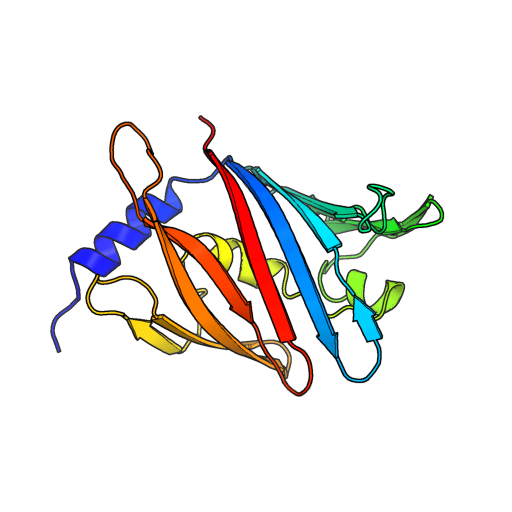9 116 ASP A CA 1
ATOM 736 C C . ASP A 1 117 ? 43.28433 20.49477 0.63019 1.000 20.42865 116 ASP A C 1
ATOM 737 O O . ASP A 1 117 ? 44.48306 20.20421 0.55906 1.000 21.23341 116 ASP A O 1
ATOM 742 N N . ALA A 1 118 ? 42.42475 19.87391 1.44230 1.000 18.85031 117 ALA A N 1
ATOM 743 C CA . ALA A 1 118 ? 42.87756 18.88922 2.42152 1.000 17.50927 117 ALA A CA 1
ATOM 744 C C . ALA A 1 118 ? 43.45919 17.64512 1.75721 1.000 17.76602 117 ALA A C 1
ATOM 745 O O . ALA A 1 118 ? 44.49856 17.13418 2.18855 1.000 17.53890 117 ALA A O 1
ATOM 747 N N . GLN A 1 119 ? 42.76956 17.10221 0.74967 1.000 17.66686 118 GLN A N 1
ATOM 748 C CA . GLN A 1 119 ? 43.26054 15.89663 0.08058 1.000 16.90717 118 GLN A CA 1
ATOM 749 C C . GLN A 1 119 ? 44.65036 16.11338 -0.50179 1.000 16.39162 118 GLN A C 1
ATOM 750 O O . GLN A 1 119 ? 45.55022 15.28444 -0.31561 1.000 17.10516 118 GLN A O 1
ATOM 756 N N . SER A 1 120 ? 44.84212 17.22501 -1.21620 1.000 17.20213 119 SER A N 1
ATOM 757 C CA A SER A 1 120 ? 46.14685 17.51601 -1.79928 0.602 18.03519 119 SER A CA 1
ATOM 758 C CA B SER A 1 120 ? 46.14864 17.50793 -1.79730 0.398 17.57581 119 SER A CA 1
ATOM 759 C C . SER A 1 120 ? 47.20076 17.70401 -0.71729 1.000 16.89105 119 SER A C 1
ATOM 760 O O . SER A 1 120 ? 48.33920 17.23935 -0.85763 1.000 17.84061 119 SER A O 1
ATOM 765 N N . LEU A 1 121 ? 46.83808 18.38237 0.37272 1.000 16.18459 120 LEU A N 1
ATOM 766 C CA . LEU A 1 121 ? 47.80461 18.64123 1.43060 1.000 16.52820 120 LEU A CA 1
ATOM 767 C C . LEU A 1 121 ? 48.23987 17.34179 2.09964 1.000 15.91419 120 LEU A C 1
ATOM 768 O O . LEU A 1 121 ? 49.43817 17.09628 2.28101 1.000 17.90652 120 LEU A O 1
ATOM 773 N N . ILE A 1 122 ? 47.28051 16.48434 2.45700 1.000 15.45141 121 ILE A N 1
ATOM 774 C CA . ILE A 1 122 ? 47.63424 15.20742 3.07404 1.000 15.11785 121 ILE A CA 1
ATOM 775 C C . ILE A 1 122 ? 48.51722 14.38332 2.13799 1.000 14.77242 121 ILE A C 1
ATOM 776 O O . ILE A 1 122 ? 49.50319 13.76534 2.56996 1.000 16.12354 121 ILE A O 1
ATOM 781 N N . ARG A 1 123 ? 48.18581 14.36056 0.84343 1.000 14.71654 122 ARG A N 1
ATOM 782 C CA . ARG A 1 123 ? 48.98481 13.58513 -0.10047 1.000 16.87406 122 ARG A CA 1
ATOM 783 C C . ARG A 1 123 ? 50.41426 14.11067 -0.18210 1.000 16.31964 122 ARG A C 1
ATOM 784 O O . ARG A 1 123 ? 51.37648 13.32950 -0.23502 1.000 20.22865 122 ARG A O 1
ATOM 792 N N . ASN A 1 124 ? 50.57622 15.43147 -0.19901 1.000 17.72515 123 ASN A N 1
ATOM 793 C CA . ASN A 1 124 ? 51.91264 16.00238 -0.31616 1.000 19.21312 123 ASN A CA 1
ATOM 794 C C . ASN A 1 124 ? 52.74768 15.75766 0.93079 1.000 19.70227 123 ASN A C 1
ATOM 795 O O . ASN A 1 124 ? 53.98135 15.68920 0.84357 1.000 24.46846 123 ASN A O 1
ATOM 800 N N . LEU A 1 125 ? 52.10803 15.63208 2.08987 1.000 17.32978 124 LEU A N 1
ATOM 801 C CA . LEU A 1 125 ? 52.83271 15.48568 3.34674 1.000 18.61440 124 LEU A CA 1
ATOM 802 C C . LEU A 1 125 ? 53.10663 14.03638 3.72345 1.000 18.90877 124 LEU A C 1
ATOM 803 O O . LEU A 1 125 ? 54.08023 13.76648 4.43940 1.000 22.50300 124 LEU A O 1
ATOM 808 N N . THR A 1 126 ? 52.27534 13.09989 3.26076 1.000 18.11431 125 THR A N 1
ATOM 809 C CA . THR A 1 126 ? 52.30372 11.71656 3.72655 1.000 18.25387 125 THR A CA 1
ATOM 810 C C . THR A 1 126 ? 52.27283 10.68600 2.61768 1.000 18.27206 125 THR A C 1
ATOM 811 O O . THR A 1 126 ? 52.54206 9.50547 2.89766 1.000 18.25347 125 THR A O 1
ATOM 815 N N . GLY A 1 127 ? 51.91489 11.06572 1.39207 1.000 16.77212 126 GLY A N 1
ATOM 816 C CA . GLY A 1 127 ? 51.65580 10.11906 0.32544 1.000 15.96569 126 GLY A CA 1
ATOM 817 C C . GLY A 1 127 ? 50.27378 9.50119 0.34508 1.000 17.70845 126 GLY A C 1
ATOM 818 O O . GLY A 1 127 ? 49.88790 8.85893 -0.64148 1.000 19.74484 126 GLY A O 1
ATOM 819 N N . LEU A 1 128 ? 49.51130 9.66939 1.42508 1.000 16.41809 127 LEU A N 1
ATOM 820 C CA . LEU A 1 128 ? 48.17892 9.07969 1.50736 1.000 14.41123 127 LEU A CA 1
ATOM 821 C C . LEU A 1 128 ? 47.19555 9.87973 0.66892 1.000 15.42314 127 LEU A C 1
ATOM 822 O O . LEU A 1 128 ? 47.20263 11.11359 0.69143 1.000 18.49019 127 LEU A O 1
ATOM 827 N N . ASP A 1 129 ? 46.33116 9.17011 -0.05384 1.000 14.78742 128 ASP A N 1
ATOM 828 C CA . ASP A 1 129 ? 45.32846 9.77875 -0.92496 1.000 16.13891 128 ASP A CA 1
ATOM 829 C C . ASP A 1 129 ? 43.96125 9.48589 -0.31606 1.000 15.73774 128 ASP A C 1
ATOM 830 O O . ASP A 1 129 ? 43.41403 8.39272 -0.49295 1.000 17.99756 128 ASP A O 1
ATOM 835 N N . ILE A 1 130 ? 43.40803 10.46436 0.39220 1.000 15.94154 129 ILE A N 1
ATOM 836 C CA . ILE A 1 130 ? 42.15573 10.30430 1.11884 1.000 17.02721 129 ILE A CA 1
ATOM 837 C C . ILE A 1 130 ? 41.19637 11.37012 0.60516 1.000 17.58364 129 ILE A C 1
ATOM 838 O O . ILE A 1 130 ? 41.47535 12.56723 0.74116 1.000 17.70734 129 ILE A O 1
ATOM 843 N N . PRO A 1 131 ? 40.05748 10.99247 0.00512 1.000 15.57896 130 PRO A N 1
ATOM 844 C CA . PRO A 1 131 ? 39.15790 11.98479 -0.62218 1.000 14.55507 130 PRO A CA 1
ATOM 845 C C . PRO A 1 131 ? 38.24492 12.64175 0.40638 1.000 15.15833 130 PRO A C 1
ATOM 846 O O . PRO A 1 131 ? 37.03492 12.38548 0.48483 1.000 15.91564 130 PRO A O 1
ATOM 850 N N . VAL A 1 132 ? 38.85889 13.52257 1.20575 1.000 16.85312 131 VAL A N 1
ATOM 851 C CA . VAL A 1 132 ? 38.21287 14.09489 2.38694 1.000 17.56064 131 VAL A CA 1
ATOM 852 C C . VAL A 1 132 ? 36.92052 14.81846 2.02485 1.000 17.84637 131 VAL A C 1
ATOM 853 O O . VAL A 1 132 ? 35.89036 14.64789 2.69592 1.000 18.28839 131 VAL A O 1
ATOM 857 N N . GLU A 1 133 ? 36.95996 15.66785 0.99136 1.000 17.98169 132 GLU A N 1
ATOM 858 C CA . GLU A 1 133 ? 35.77358 16.44826 0.64178 1.000 19.78681 132 GLU A CA 1
ATOM 859 C C . GLU A 1 133 ? 34.60349 15.54877 0.27273 1.000 17.02700 132 GLU A C 1
ATOM 860 O O . GLU A 1 133 ? 33.47421 15.75837 0.73308 1.000 17.82866 132 GLU A O 1
ATOM 866 N N . GLN A 1 134 ? 34.85142 14.54906 -0.57190 1.000 14.80582 133 GLN A N 1
ATOM 867 C CA . GLN A 1 134 ? 33.77793 13.64701 -0.97831 1.000 13.38040 133 GLN A CA 1
ATOM 868 C C . GLN A 1 134 ? 33.25971 12.83596 0.20139 1.000 13.73943 133 GLN A C 1
ATOM 869 O O . GLN A 1 134 ? 32.05797 12.55988 0.27699 1.000 14.51270 133 GLN A O 1
ATOM 875 N N . LEU A 1 135 ? 34.15349 12.43712 1.11739 1.000 13.52547 134 LEU A N 1
ATOM 876 C CA . LEU A 1 135 ? 33.75145 11.64140 2.27812 1.000 14.95070 134 LEU A CA 1
ATOM 877 C C . LEU A 1 135 ? 32.75750 12.36686 3.17128 1.000 13.69910 134 LEU A C 1
ATOM 878 O O . LEU A 1 135 ? 31.99311 11.71447 3.89739 1.000 14.45621 134 LEU A O 1
ATOM 883 N N . GLU A 1 136 ? 32.76579 13.70493 3.17250 1.000 14.74285 135 GLU A N 1
ATOM 884 C CA . GLU A 1 136 ? 31.76642 14.42401 3.95950 1.000 15.99823 135 GLU A CA 1
ATOM 885 C C . GLU A 1 136 ? 30.34679 14.03585 3.54913 1.000 16.21911 135 GLU A C 1
ATOM 886 O O . GLU A 1 136 ? 29.42172 14.09398 4.36887 1.000 17.66512 135 GLU A O 1
ATOM 892 N N . ASP A 1 137 ? 30.15235 13.64707 2.29092 1.000 15.70454 136 ASP A N 1
ATOM 893 C CA . ASP A 1 137 ? 28.88613 13.07097 1.85945 1.000 14.32094 136 ASP A CA 1
ATOM 894 C C . ASP A 1 137 ? 28.87927 11.55093 1.99190 1.000 13.18849 136 ASP A C 1
ATOM 895 O O . ASP A 1 137 ? 27.96265 10.98209 2.59401 1.000 13.75932 136 ASP A O 1
ATOM 900 N N . TRP A 1 138 ? 29.91907 10.88695 1.47367 1.000 12.83355 137 TRP A N 1
ATOM 901 C CA . TRP A 1 138 ? 29.88741 9.43233 1.34772 1.000 12.33838 137 TRP A CA 1
ATOM 902 C C . TRP A 1 138 ? 29.77820 8.74388 2.70279 1.000 11.24234 137 TRP A C 1
ATOM 903 O O . TRP A 1 138 ? 29.16820 7.67547 2.81138 1.000 13.11334 137 TRP A O 1
ATOM 914 N N . ILE A 1 139 ? 30.40390 9.30827 3.73723 1.000 11.58952 138 ILE A N 1
ATOM 915 C CA . ILE A 1 139 ? 30.45076 8.62865 5.03555 1.000 11.85024 138 ILE A CA 1
ATOM 916 C C . ILE A 1 139 ? 29.05569 8.49428 5.63885 1.000 13.46642 138 ILE A C 1
ATOM 917 O O . ILE A 1 139 ? 28.79677 7.57072 6.42142 1.000 13.87106 138 ILE A O 1
ATOM 922 N N . LEU A 1 140 ? 28.13904 9.40042 5.29117 1.000 13.10515 139 LEU A N 1
ATOM 923 C CA . LEU A 1 140 ? 26.76636 9.33228 5.77811 1.000 13.05904 139 LEU A CA 1
ATOM 924 C C . LEU A 1 140 ? 25.87326 8.51579 4.86521 1.000 13.17574 139 LEU A C 1
ATOM 925 O O . LEU A 1 140 ? 24.74476 8.19346 5.25393 1.000 14.65143 139 LEU A O 1
ATOM 930 N N . GLY A 1 141 ? 26.33854 8.17511 3.67022 1.000 13.25941 140 GLY A N 1
ATOM 931 C CA . GLY A 1 141 ? 25.48263 7.55545 2.68126 1.000 13.98770 140 GLY A CA 1
ATOM 932 C C . GLY A 1 141 ? 24.85197 8.51586 1.69050 1.000 12.75340 140 GLY A C 1
ATOM 933 O O . GLY A 1 141 ? 23.88519 8.13506 1.01133 1.000 14.84315 140 GLY A O 1
ATOM 934 N N . LEU A 1 142 ? 25.38446 9.74358 1.56660 1.000 13.92868 141 LEU A N 1
ATOM 935 C CA . LEU A 1 142 ? 24.94355 10.70642 0.56995 1.000 13.81333 141 LEU A CA 1
ATOM 936 C C . LEU A 1 142 ? 25.86126 10.64592 -0.63537 1.000 13.91754 141 LEU A C 1
ATOM 937 O O . LEU A 1 142 ? 27.08166 10.47010 -0.48422 1.000 14.84860 141 LEU A O 1
ATOM 942 N N . PRO A 1 143 ? 25.31606 10.80864 -1.82847 1.000 16.39291 142 PRO A N 1
ATOM 943 C CA . PRO A 1 143 ? 26.16810 10.99139 -2.99877 1.000 17.32578 142 PRO A CA 1
ATOM 944 C C . PRO A 1 143 ? 26.62892 12.44103 -3.05730 1.000 22.90003 142 PRO A C 1
ATOM 945 O O . PRO A 1 143 ? 26.01792 13.34573 -2.48241 1.000 25.72625 142 PRO A O 1
ATOM 949 N N . THR A 1 144 ? 27.74189 12.65457 -3.73394 1.000 22.34962 143 THR A N 1
ATOM 950 C CA . THR A 1 144 ? 28.06337 14.01782 -4.12075 1.000 21.46942 143 THR A CA 1
ATOM 951 C C . THR A 1 144 ? 27.26118 14.38697 -5.36445 1.000 21.90564 143 THR A C 1
ATOM 952 O O . THR A 1 144 ? 26.43707 13.61177 -5.85652 1.000 22.90200 143 THR A O 1
ATOM 956 N N . GLN A 1 145 ? 27.50049 15.58419 -5.88916 1.000 22.35020 144 GLN A N 1
ATOM 957 C CA . GLN A 1 145 ? 26.99875 15.88994 -7.21717 1.000 23.43911 144 GLN A CA 1
ATOM 958 C C .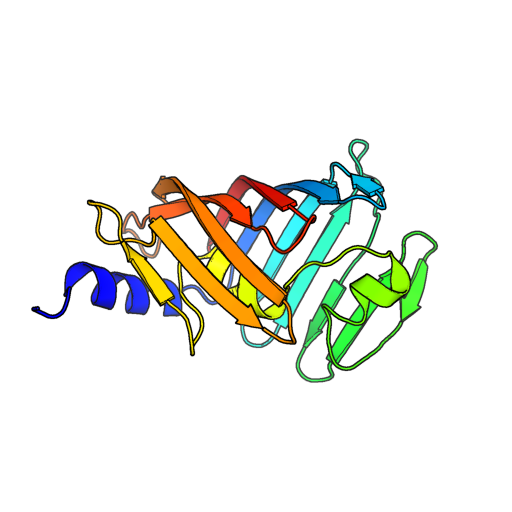 GLN A 1 145 ? 27.86755 15.19676 -8.26775 1.000 20.75864 144 GLN A C 1
ATOM 959 O O . GLN A 1 145 ? 28.96129 14.70668 -7.97675 1.000 21.65044 144 GLN A O 1
ATOM 965 N N . ALA A 1 146 ? 27.36735 15.15488 -9.50438 1.000 20.84939 145 ALA A N 1
ATOM 966 C CA . ALA A 1 146 ? 28.13040 14.67768 -10.66359 1.000 20.23196 145 ALA A CA 1
ATOM 967 C C . ALA A 1 146 ? 28.70657 13.27578 -10.43949 1.000 19.51650 145 ALA A C 1
ATOM 968 O O . ALA A 1 146 ? 29.92088 13.05497 -10.45994 1.000 20.56184 145 ALA A O 1
ATOM 970 N N . T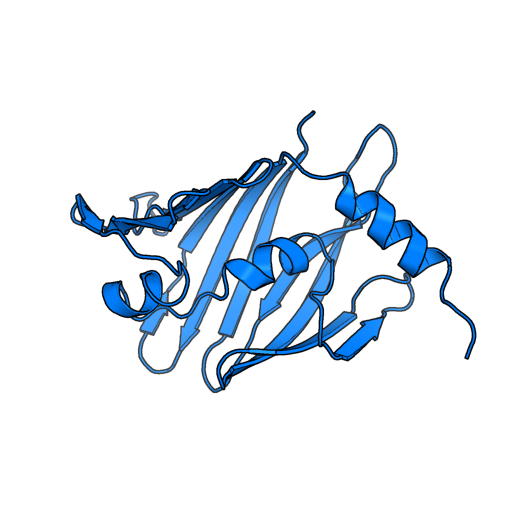HR A 1 147 ? 27.80272 12.31943 -10.24673 1.000 18.74249 146 THR A N 1
ATOM 971 C CA . THR A 1 147 ? 28.17226 10.98223 -9.81134 1.000 16.90412 146 THR A CA 1
ATOM 972 C C . THR A 1 147 ? 27.20828 9.98565 -10.43734 1.000 17.14158 146 THR A C 1
ATOM 973 O O . THR A 1 147 ? 26.11831 10.34894 -10.88713 1.000 20.62046 146 THR A O 1
ATOM 977 N N . HIS A 1 148 ? 27.63286 8.72567 -10.50645 1.000 15.86278 147 HIS A N 1
ATOM 978 C CA . HIS A 1 148 ? 26.73502 7.63912 -10.87284 1.000 16.25884 147 HIS A CA 1
ATOM 979 C C . HIS A 1 148 ? 26.62223 6.69131 -9.68783 1.000 17.00553 147 HIS A C 1
ATOM 980 O O . HIS A 1 148 ? 27.60963 6.43185 -8.99295 1.000 17.93296 147 HIS A O 1
ATOM 987 N N . TYR A 1 149 ? 25.42670 6.16844 -9.43761 1.000 15.59162 148 TYR A N 1
ATOM 988 C CA . TYR A 1 149 ? 25.29968 5.21243 -8.34891 1.000 15.06525 148 TYR A CA 1
ATOM 989 C C . TYR A 1 149 ? 24.16329 4.22879 -8.58652 1.000 16.29436 148 TYR A C 1
ATOM 990 O O . TYR A 1 149 ? 23.28161 4.43789 -9.42088 1.000 17.08561 148 TYR A O 1
ATOM 999 N N . GLU A 1 150 ? 24.18590 3.16031 -7.78809 1.000 16.73389 149 GLU A N 1
ATOM 1000 C CA . GLU A 1 150 ? 23.14822 2.14277 -7.75717 1.000 17.81846 149 GLU A CA 1
ATOM 1001 C C . GLU A 1 150 ? 22.70204 1.97391 -6.31192 1.000 15.85265 149 GLU A C 1
ATOM 1002 O O . GLU A 1 150 ? 23.52421 2.05044 -5.38812 1.000 16.16597 149 GLU A O 1
ATOM 1008 N N . LEU A 1 151 ? 21.40345 1.74079 -6.11619 1.000 15.76607 150 LEU A N 1
ATOM 1009 C CA . LEU A 1 151 ? 20.81982 1.53387 -4.79733 1.000 15.36969 150 LEU A CA 1
ATOM 1010 C C . LEU A 1 151 ? 20.71722 0.04288 -4.48145 1.000 16.99791 150 LEU A C 1
ATOM 1011 O O . LEU A 1 151 ? 20.68397 -0.80746 -5.37705 1.000 19.58043 150 LEU A O 1
ATOM 1016 N N . ASN A 1 152 ? 20.66526 -0.26564 -3.18593 1.000 16.11309 151 ASN A N 1
ATOM 1017 C CA . ASN A 1 152 ? 20.36531 -1.61394 -2.74751 1.000 17.00821 151 ASN A CA 1
ATOM 1018 C C . ASN A 1 152 ? 18.84927 -1.77629 -2.60885 1.000 20.11669 151 ASN A C 1
ATOM 1019 O O . ASN A 1 152 ? 18.06719 -0.84177 -2.82338 1.000 19.51832 151 ASN A O 1
ATOM 1024 N N . GLU A 1 153 ? 18.42041 -2.97850 -2.22686 1.000 20.68180 152 GLU A N 1
ATOM 1025 C CA . GLU A 1 153 ? 16.99069 -3.22629 -2.08362 1.000 24.48657 152 GLU A CA 1
ATOM 1026 C C . GLU A 1 153 ? 16.37283 -2.48196 -0.90412 1.000 21.67571 152 GLU A C 1
ATOM 1027 O O . GLU A 1 153 ? 15.14194 -2.43119 -0.80108 1.000 25.04565 152 GLU A O 1
ATOM 1033 N N . GLN A 1 154 ? 17.18454 -1.90484 -0.02206 1.000 19.66013 153 GLN A N 1
ATOM 1034 C CA . GLN A 1 154 ? 16.70121 -1.08955 1.08096 1.000 21.12908 153 GLN A CA 1
ATOM 1035 C C . GLN A 1 154 ? 16.65721 0.39451 0.73607 1.000 18.78867 153 GLN A C 1
ATOM 1036 O O . GLN A 1 154 ? 16.46450 1.22352 1.63168 1.000 20.74434 153 GLN A O 1
ATOM 1042 N N . ASN A 1 155 ? 16.83747 0.74406 -0.54158 1.000 16.50769 154 ASN A N 1
ATOM 1043 C CA . ASN A 1 155 ? 16.71316 2.12009 -1.02331 1.000 16.24993 154 ASN A CA 1
ATOM 1044 C C . ASN A 1 155 ? 17.79132 3.04858 -0.46857 1.000 17.15669 154 ASN A C 1
ATOM 1045 O O . ASN A 1 155 ? 17.54979 4.24370 -0.28685 1.000 19.27420 154 ASN A O 1
ATOM 1050 N N . THR A 1 156 ? 18.97984 2.51407 -0.19802 1.000 16.37315 155 THR A N 1
ATOM 1051 C CA . THR A 1 156 ? 20.15110 3.30561 0.16567 1.000 14.16735 155 THR A CA 1
ATOM 1052 C C . THR A 1 156 ? 21.27475 2.97199 -0.81568 1.000 14.08012 155 THR A C 1
ATOM 1053 O O . THR A 1 156 ? 21.14540 2.06375 -1.63696 1.000 15.52324 155 THR A O 1
ATOM 1057 N N . LEU A 1 157 ? 22.39046 3.71497 -0.74750 1.000 13.59932 156 LEU A N 1
ATOM 1058 C CA . LEU A 1 157 ? 23.47958 3.48718 -1.69983 1.000 13.76665 156 LEU A CA 1
ATOM 1059 C C . LEU A 1 157 ? 24.06339 2.08623 -1.56067 1.000 14.12529 156 LEU A C 1
ATOM 1060 O O . LEU A 1 157 ? 24.34567 1.62139 -0.45330 1.000 14.88594 156 LEU A O 1
ATOM 1065 N N . ALA A 1 158 ? 24.26656 1.42557 -2.70420 1.000 13.50170 157 ALA A N 1
ATOM 1066 C CA . ALA A 1 158 ? 25.00732 0.17581 -2.77535 1.000 14.06428 157 ALA A CA 1
ATOM 1067 C C . ALA A 1 158 ? 26.41027 0.38590 -3.33087 1.000 13.28687 157 ALA A C 1
ATOM 1068 O O . ALA A 1 158 ? 27.39728 -0.03805 -2.71541 1.000 14.26687 157 ALA A O 1
ATOM 1070 N N . THR A 1 159 ? 26.50938 1.03555 -4.49035 1.000 15.35388 158 THR A N 1
ATOM 1071 C CA . THR A 1 159 ? 27.78484 1.31778 -5.13035 1.000 15.79495 158 THR A CA 1
ATOM 1072 C C . THR A 1 159 ? 27.69610 2.68247 -5.79123 1.000 15.53853 158 THR A C 1
ATOM 1073 O O . THR A 1 159 ? 26.61674 3.13474 -6.17581 1.000 16.88234 158 THR A O 1
ATOM 1077 N N . LEU A 1 160 ? 28.84578 3.32946 -5.93234 1.000 14.38372 159 LEU A N 1
ATOM 1078 C CA . LEU A 1 160 ? 28.88895 4.66967 -6.49365 1.000 14.41630 159 LEU A CA 1
ATOM 1079 C C . LEU A 1 160 ? 30.21842 4.85577 -7.21420 1.000 13.92157 159 LEU A C 1
ATOM 1080 O O . LEU A 1 160 ? 31.22970 4.25824 -6.83764 1.000 14.04348 159 LEU A O 1
ATOM 1085 N N . THR A 1 161 ? 30.19803 5.67364 -8.27101 1.000 13.94513 160 THR A N 1
ATOM 1086 C CA . THR A 1 161 ? 31.38995 6.04058 -9.02076 1.000 14.53106 160 THR A CA 1
ATOM 1087 C C . THR A 1 161 ? 31.45575 7.55722 -9.12157 1.000 14.54820 160 THR A C 1
ATOM 1088 O O . THR A 1 161 ? 30.43947 8.21288 -9.37846 1.000 16.15361 160 THR A O 1
ATOM 1092 N N . LYS A 1 162 ? 32.65254 8.11253 -8.91437 1.000 14.29105 161 LYS A N 1
ATOM 1093 C CA . LYS A 1 162 ? 32.85703 9.55829 -8.96493 1.000 14.87413 161 LYS A CA 1
ATOM 1094 C C . LYS A 1 162 ? 34.20579 9.85600 -9.60036 1.000 14.74581 161 LYS A C 1
ATOM 1095 O O . LYS A 1 162 ? 35.24413 9.46064 -9.06226 1.000 16.62993 161 LYS A O 1
ATOM 1101 N N . LEU A 1 163 ? 34.19327 10.56282 -10.72905 1.000 15.66102 162 LEU A N 1
ATOM 1102 C CA . LEU A 1 163 ? 35.41716 11.03530 -11.36710 1.000 17.89421 162 LEU A CA 1
ATOM 1103 C C . LEU A 1 163 ? 35.76355 12.39054 -10.75606 1.000 23.07699 162 LEU A C 1
ATOM 1104 O O . LEU A 1 163 ? 35.04244 13.37210 -10.95980 1.000 29.23966 162 LEU A O 1
ATOM 1109 N N . ALA A 1 164 ? 36.86592 12.44593 -10.00544 1.000 22.66541 163 ALA A N 1
ATOM 1110 C CA . ALA A 1 164 ? 37.25993 13.64724 -9.27077 1.000 25.32748 163 ALA A CA 1
ATOM 1111 C C . ALA A 1 164 ? 38.74873 13.89298 -9.47892 1.000 27.37238 163 ALA A C 1
ATOM 1112 O O . ALA A 1 164 ? 39.58019 13.10853 -9.01140 1.000 27.40798 163 ALA A O 1
ATOM 1114 N N . SER A 1 165 ? 39.08655 14.97799 -10.17342 1.000 28.49661 164 SER A N 1
ATOM 1115 C CA . SER A 1 165 ? 40.47958 15.40356 -10.33149 1.000 31.17011 164 SER A CA 1
ATOM 1116 C C . SER A 1 165 ? 41.36326 14.27488 -10.86323 1.000 27.56315 164 SER A C 1
ATOM 1117 O O . SER A 1 165 ? 42.42262 13.96420 -10.31015 1.000 28.03542 164 SER A O 1
ATOM 1120 N N . THR A 1 166 ? 40.90600 13.66337 -11.95707 1.000 21.74422 165 THR A N 1
ATOM 1121 C CA . THR A 1 166 ? 41.52011 12.56255 -12.70687 1.000 20.56171 165 THR A CA 1
ATOM 1122 C C . THR A 1 166 ? 41.46091 11.22510 -11.98350 1.000 18.13686 165 THR A C 1
ATOM 1123 O O . THR A 1 166 ? 41.91263 10.21794 -12.54668 1.000 21.20226 165 THR A O 1
ATOM 1127 N N . GLU A 1 167 ? 40.91968 11.16693 -10.76999 1.000 17.57942 166 GLU A N 1
ATOM 1128 C CA . GLU A 1 167 ? 40.78028 9.91255 -10.03903 1.000 17.35752 166 GLU A CA 1
ATOM 1129 C C . GLU A 1 167 ? 39.33994 9.41921 -10.15925 1.000 16.06737 166 GLU A C 1
ATOM 1130 O O . GLU A 1 167 ? 38.39826 10.14487 -9.81427 1.000 19.49062 166 GLU A O 1
ATOM 1136 N N . GLU A 1 168 ? 39.16791 8.19489 -10.66802 1.000 14.37694 167 GLU A N 1
ATOM 1137 C CA . GLU A 1 168 ? 37.84987 7.55757 -10.72963 1.000 14.54657 167 GLU A CA 1
ATOM 1138 C C . GLU A 1 168 ? 37.63894 6.71013 -9.47897 1.000 13.47968 167 GLU A C 1
ATOM 1139 O O . GLU A 1 168 ? 38.13382 5.57951 -9.38482 1.000 16.61659 167 GLU A O 1
ATOM 1145 N N . TRP A 1 169 ? 36.90481 7.25215 -8.50999 1.000 13.41588 168 TRP A N 1
ATOM 1146 C CA . TRP A 1 169 ? 36.64647 6.53137 -7.27234 1.000 13.86514 168 TRP A CA 1
ATOM 1147 C C . TRP A 1 169 ? 35.47535 5.57256 -7.43849 1.000 15.16465 168 TRP A C 1
ATOM 1148 O O . TRP A 1 169 ? 34.43665 5.92302 -8.00750 1.000 16.02115 168 TRP A O 1
ATOM 1159 N N . HIS A 1 170 ? 35.65020 4.36313 -6.91735 1.000 14.83168 169 HIS A N 1
ATOM 1160 C CA . HIS A 1 170 ? 34.60779 3.35114 -6.82135 1.000 16.21723 169 HIS A CA 1
ATOM 1161 C C . HIS A 1 170 ? 34.33990 3.12095 -5.34145 1.000 14.52659 169 HIS A C 1
ATOM 1162 O O . HIS A 1 170 ? 35.25154 2.75410 -4.59581 1.000 16.69702 169 HIS A O 1
ATOM 1169 N N . VAL A 1 171 ? 33.10857 3.36638 -4.91258 1.000 14.15747 170 VAL A N 1
ATOM 1170 C CA . VAL A 1 171 ? 32.72591 3.29684 -3.50537 1.000 13.88839 170 VAL A CA 1
ATOM 1171 C C . VAL A 1 171 ? 31.71659 2.17013 -3.33922 1.000 13.54253 170 VAL A C 1
ATOM 1172 O O . VAL A 1 171 ? 30.74687 2.08790 -4.10186 1.000 16.37237 170 VAL A O 1
ATOM 1176 N N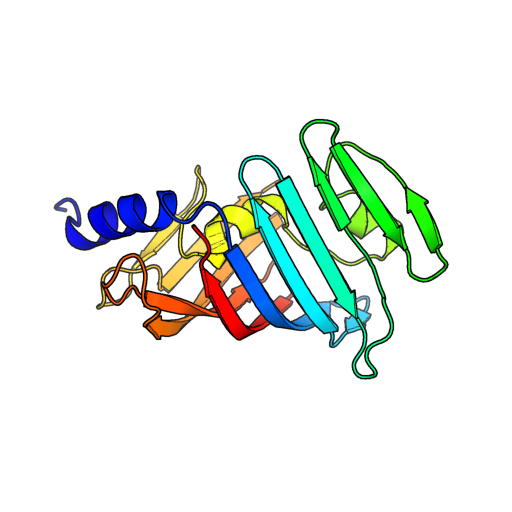 . GLU A 1 172 ? 31.94241 1.30772 -2.34835 1.000 12.22829 171 GLU A N 1
ATOM 1177 C CA . GLU A 1 172 ? 31.07824 0.16364 -2.07745 1.000 14.36345 171 GLU A CA 1
ATOM 1178 C C . GLU A 1 172 ? 30.57883 0.24523 -0.63878 1.000 12.98855 171 GLU A C 1
ATOM 1179 O O . GLU A 1 172 ? 31.38402 0.27664 0.30294 1.000 13.55524 171 GLU A O 1
ATOM 1185 N N . TYR A 1 173 ? 29.24995 0.26860 -0.47362 1.000 12.81058 172 TYR A N 1
ATOM 1186 C CA . TYR A 1 173 ? 28.60343 0.28641 0.84231 1.000 13.42489 172 TYR A CA 1
ATOM 1187 C C . TYR A 1 173 ? 28.35253 -1.16251 1.23174 1.000 13.29101 172 TYR A C 1
ATOM 1188 O O . TYR A 1 173 ? 27.37511 -1.77906 0.79811 1.000 16.14773 172 TYR A O 1
ATOM 1197 N N . GLN A 1 174 ? 29.26534 -1.72084 2.02312 1.000 12.47248 173 GLN A N 1
ATOM 1198 C CA . GLN A 1 174 ? 29.23005 -3.14465 2.34245 1.000 13.22828 173 GLN A CA 1
ATOM 1199 C C . GLN A 1 174 ? 28.22212 -3.48554 3.43373 1.000 12.76154 173 GLN A C 1
ATOM 1200 O O . GLN A 1 174 ? 27.66471 -4.59188 3.42133 1.000 17.05123 173 GLN A O 1
ATOM 1206 N N . ARG A 1 175 ? 27.97648 -2.57429 4.37746 1.000 13.02527 174 ARG A N 1
ATOM 1207 C CA . ARG A 1 175 ? 27.07882 -2.87279 5.48213 1.000 13.63274 174 ARG A CA 1
ATOM 1208 C C . ARG A 1 175 ? 26.60323 -1.57082 6.10799 1.000 12.99355 174 ARG A C 1
ATOM 1209 O O . ARG A 1 175 ? 27.34837 -0.58709 6.17135 1.000 13.21581 174 ARG A O 1
ATOM 1217 N N . TYR A 1 176 ? 25.35990 -1.59046 6.58364 1.000 13.69024 175 TYR A N 1
ATOM 1218 C CA . TYR A 1 176 ? 24.74325 -0.48340 7.29130 1.000 13.99483 175 TYR A CA 1
ATOM 1219 C C . TYR A 1 176 ? 24.37645 -0.92657 8.70094 1.000 14.87889 175 TYR A C 1
ATOM 1220 O O . TYR A 1 176 ? 24.18674 -2.11406 8.97438 1.000 16.70618 175 TYR A O 1
ATOM 1229 N N . GLN A 1 177 ? 24.25843 0.05222 9.59486 1.000 15.78684 176 GLN A N 1
ATOM 1230 C CA . GLN A 1 177 ? 23.79381 -0.14331 10.95995 1.000 17.95268 176 GLN A CA 1
ATOM 1231 C C . GLN A 1 177 ? 22.72414 0.90087 11.24242 1.000 16.34427 176 GLN A C 1
ATOM 1232 O O . GLN A 1 177 ? 22.85684 2.05597 10.83453 1.000 17.07302 176 GLN A O 1
ATOM 1238 N N . ALA A 1 178 ? 21.65171 0.48636 11.90694 1.000 17.71135 177 ALA A N 1
ATOM 1239 C CA . ALA A 1 178 ? 20.58283 1.40948 12.27150 1.000 17.43042 177 ALA A CA 1
ATOM 1240 C C . ALA A 1 178 ? 21.01119 2.24636 13.47466 1.000 17.01977 177 ALA A C 1
ATOM 1241 O O . ALA A 1 178 ? 21.37896 1.69750 14.51996 1.000 20.06846 177 ALA A O 1
ATOM 1243 N N . ILE A 1 179 ? 20.97482 3.57365 13.32509 1.000 17.67785 178 ILE A N 1
ATOM 1244 C CA . ILE A 1 179 ? 21.38772 4.51315 14.36204 1.000 16.67937 178 ILE A CA 1
ATOM 1245 C C . ILE A 1 179 ? 20.20047 5.41389 14.67254 1.000 16.07702 178 ILE A C 1
ATOM 1246 O O . ILE A 1 179 ? 19.53379 5.88942 13.75138 1.000 18.72290 178 ILE A O 1
ATOM 1251 N N . GLU A 1 180 ? 19.94877 5.66880 15.96124 1.000 17.45647 179 GLU A N 1
ATOM 1252 C CA . GLU A 1 180 ? 18.85809 6.55299 16.37159 1.000 20.61793 179 GLU A CA 1
ATOM 1253 C C . GLU A 1 180 ? 19.16735 8.00648 16.02226 1.000 21.60798 179 GLU A C 1
ATOM 1254 O O . GLU A 1 180 ? 20.18723 8.54872 16.46003 1.000 21.84477 179 GLU A O 1
ATOM 1260 N N . TRP A 1 181 ? 18.26730 8.64719 15.27211 1.000 20.49238 180 TRP A N 1
ATOM 1261 C CA . TRP A 1 181 ? 18.34890 10.07279 14.96640 1.000 21.73387 180 TRP A CA 1
ATOM 1262 C C . TRP A 1 181 ? 16.98585 10.67556 15.24915 1.000 21.50969 180 TRP A C 1
ATOM 1263 O O . TRP A 1 181 ? 16.00317 10.30705 14.59840 1.000 22.20804 180 TRP A O 1
ATOM 1274 N N . GLN A 1 182 ? 16.92237 11.58851 16.22125 1.000 23.57804 181 GLN A N 1
ATOM 1275 C CA . GLN A 1 182 ? 15.66256 12.22172 16.60645 1.000 27.00903 181 GLN A CA 1
ATOM 1276 C C . GLN A 1 182 ? 14.562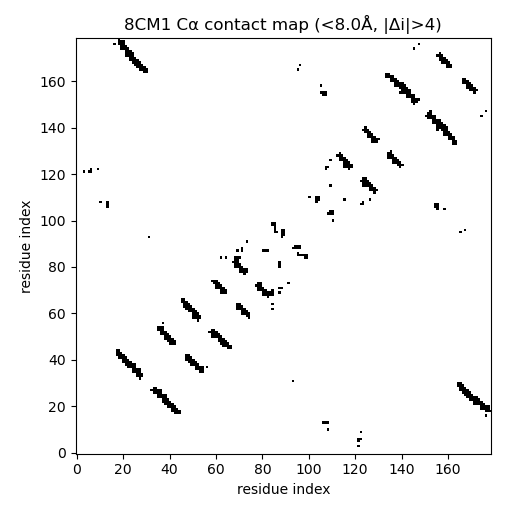18 11.18326 16.80871 1.000 25.77318 181 GLN A C 1
ATOM 1277 O O . GLN A 1 182 ? 13.44615 11.32392 16.30936 1.000 24.97159 181 GLN A O 1
ATOM 1283 N N . HIS A 1 183 ? 14.90272 10.10603 17.51426 1.000 26.36787 182 HIS A N 1
ATOM 1284 C CA . HIS A 1 183 ? 13.99357 9.03206 17.90801 1.000 25.41729 182 HIS A CA 1
ATOM 1285 C C . HIS A 1 183 ? 13.58679 8.10325 16.77249 1.000 25.08790 182 HIS A C 1
ATOM 1286 O O . HIS A 1 183 ? 12.66972 7.29366 16.95593 1.000 28.35857 182 HIS A O 1
ATOM 1293 N N . GLN A 1 184 ? 14.23590 8.18584 15.60793 1.000 23.79715 183 GLN A N 1
ATOM 1294 C CA . GLN A 1 184 ? 13.94759 7.26379 14.52406 1.000 24.30058 183 GLN A CA 1
ATOM 1295 C C . GLN A 1 184 ? 15.20857 6.51436 14.11010 1.000 22.41754 183 GLN A C 1
ATOM 1296 O O . GLN A 1 184 ? 16.27570 7.12202 13.97965 1.000 24.53121 183 GLN A O 1
ATOM 1302 N N . PRO A 1 185 ? 15.11741 5.20371 13.89467 1.000 24.85010 184 PRO A N 1
ATOM 1303 C CA . PRO A 1 185 ? 16.28206 4.44751 13.41131 1.000 23.58077 184 PRO A CA 1
ATOM 1304 C C . PRO A 1 185 ? 16.53356 4.76865 11.94771 1.000 23.45016 184 PRO A C 1
ATOM 1305 O O . PRO A 1 185 ? 15.63651 4.64872 11.11111 1.000 30.05228 184 PRO A O 1
ATOM 1309 N N . ILE A 1 186 ? 17.75037 5.20053 11.63832 1.000 21.23666 185 ILE A N 1
ATOM 1310 C CA A ILE A 1 186 ? 18.14761 5.53690 10.27863 0.547 20.46385 185 ILE A CA 1
ATOM 1311 C CA B ILE A 1 186 ? 18.15224 5.54129 10.27762 0.453 20.77189 185 ILE A CA 1
ATOM 1312 C C . ILE A 1 186 ? 19.36690 4.70073 9.92008 1.000 18.04696 185 ILE A C 1
ATOM 1313 O O . ILE A 1 186 ? 20.29970 4.60578 10.72151 1.000 19.23571 185 ILE A O 1
ATOM 1322 N N . PRO A 1 187 ? 19.40154 4.06509 8.74810 1.000 15.82234 186 PRO A N 1
ATOM 1323 C CA . PRO A 1 187 ? 20.59676 3.30483 8.36070 1.000 17.17019 186 PRO A CA 1
ATOM 1324 C C . PRO A 1 187 ? 21.75691 4.23108 8.01870 1.000 13.94654 186 PRO A C 1
ATOM 1325 O O . PRO A 1 187 ? 21.63375 5.12310 7.17577 1.000 15.48257 186 PRO A O 1
ATOM 1329 N N . LEU A 1 188 ? 22.89192 4.00037 8.66965 1.000 12.87383 187 LEU A N 1
ATOM 1330 C CA . LEU A 1 188 ? 24.14218 4.68607 8.37139 1.000 13.82491 187 LEU A CA 1
ATOM 1331 C C . LEU A 1 188 ? 25.21626 3.65521 8.05215 1.000 14.20544 187 LEU A C 1
ATOM 1332 O O . LEU A 1 188 ? 25.17756 2.54235 8.58117 1.000 14.17480 187 LEU A O 1
ATOM 1337 N N . PRO A 1 189 ? 26.18536 3.99106 7.20041 1.000 12.73471 188 PRO A N 1
ATOM 1338 C CA . PRO A 1 189 ? 27.23008 3.01507 6.85898 1.000 12.57292 188 PRO A CA 1
ATOM 1339 C C . PRO A 1 189 ? 28.01108 2.56425 8.08683 1.000 13.43320 188 PRO A C 1
ATOM 1340 O O . PRO A 1 189 ? 28.38971 3.37403 8.93890 1.000 14.79985 188 PRO A O 1
ATOM 1344 N N . ASP A 1 190 ? 28.29200 1.25963 8.16942 1.000 13.87321 189 ASP A N 1
ATOM 1345 C CA . ASP A 1 190 ? 29.28414 0.83267 9.15300 1.000 14.10772 189 ASP A CA 1
ATOM 1346 C C . ASP A 1 190 ? 30.43240 0.03137 8.55333 1.000 12.25241 189 ASP A C 1
ATOM 1347 O O . ASP A 1 190 ? 31.38970 -0.28624 9.27146 1.000 13.57476 189 ASP A O 1
ATOM 1352 N N . LYS A 1 191 ? 30.40322 -0.22567 7.24342 1.000 13.14510 190 LYS A N 1
ATOM 1353 C CA . LYS A 1 191 ? 31.52910 -0.81234 6.52400 1.000 10.85685 190 LYS A CA 1
ATOM 1354 C C . LYS A 1 191 ? 31.47447 -0.25851 5.10911 1.000 11.46263 190 LYS A C 1
ATOM 1355 O O . LYS A 1 191 ? 30.47437 -0.45040 4.40491 1.000 14.22171 190 LYS A O 1
ATOM 1361 N N . LEU A 1 192 ? 32.53332 0.44175 4.70119 1.000 13.66694 191 LEU A N 1
ATOM 1362 C CA . LEU A 1 192 ? 32.56461 1.19675 3.45668 1.000 16.67445 191 LEU A CA 1
ATOM 1363 C C . LEU A 1 192 ? 33.95354 1.05993 2.85162 1.000 14.84840 191 LEU A C 1
ATOM 1364 O O . LEU A 1 192 ? 34.94926 1.17852 3.57055 1.000 15.88002 191 LEU A O 1
ATOM 1369 N N . LYS A 1 193 ? 34.02802 0.81918 1.53764 1.000 13.70718 192 LYS A N 1
ATOM 1370 C CA . LYS A 1 193 ? 35.30997 0.66790 0.86153 1.000 13.90015 192 LYS A CA 1
ATOM 1371 C C . LYS A 1 193 ? 35.38148 1.64820 -0.30468 1.000 13.20182 192 LYS A C 1
ATOM 1372 O O . LYS A 1 193 ? 34.42029 1.77614 -1.07098 1.000 15.38037 192 LYS A O 1
ATOM 1378 N N . LEU A 1 194 ? 36.50914 2.35149 -0.43147 1.000 14.38739 193 LEU A N 1
ATOM 1379 C CA . LEU A 1 194 ? 36.73936 3.32154 -1.49229 1.000 14.92897 193 LEU A CA 1
ATOM 1380 C C . LEU A 1 194 ? 37.98327 2.89667 -2.25583 1.000 14.79634 193 LEU A C 1
ATOM 1381 O O . LEU A 1 194 ? 38.97610 2.50472 -1.63954 1.000 18.93417 193 LEU A O 1
ATOM 1386 N N . GLN A 1 195 ? 37.95511 2.98280 -3.58897 1.000 13.73374 194 GLN A N 1
ATOM 1387 C CA A GLN A 1 195 ? 39.09539 2.54142 -4.37431 0.540 13.78626 194 GLN A CA 1
ATOM 1388 C CA B GLN A 1 195 ? 39.06845 2.50914 -4.40193 0.460 15.87134 194 GLN A CA 1
ATOM 1389 C C . GLN A 1 195 ? 39.24502 3.41950 -5.60811 1.000 14.66151 194 GLN A C 1
ATOM 1390 O O . GLN A 1 195 ? 38.26175 3.80214 -6.24386 1.000 15.29268 194 GLN A O 1
ATOM 1401 N N . GLN A 1 196 ? 40.49330 3.74904 -5.93286 1.000 14.15919 195 GLN A N 1
ATOM 1402 C CA . GLN A 1 196 ? 40.80152 4.41249 -7.19379 1.000 15.43830 195 GLN A CA 1
ATOM 1403 C C . GLN A 1 196 ? 42.18991 3.96313 -7.61966 1.000 16.51650 195 GLN A C 1
ATOM 1404 O O . GLN A 1 196 ? 43.09670 3.88530 -6.78542 1.000 16.87417 195 GLN A O 1
ATOM 1410 N N . ASN A 1 197 ? 42.33999 3.65055 -8.90746 1.000 18.15646 196 ASN A N 1
ATOM 1411 C CA . ASN A 1 197 ? 43.59737 3.13398 -9.42417 1.000 20.21938 196 ASN A CA 1
ATOM 1412 C C . ASN A 1 197 ? 44.00575 1.93836 -8.57375 1.000 22.14868 196 ASN A C 1
ATOM 1413 O O . ASN A 1 197 ? 43.22345 0.99328 -8.42114 1.000 22.36582 196 ASN A O 1
ATOM 1418 N N . LYS A 1 198 ? 45.18390 2.02413 -7.95369 1.000 21.26145 197 LYS A N 1
ATOM 1419 C CA . LYS A 1 198 ? 45.77353 0.97408 -7.13592 1.000 23.88411 197 LYS A CA 1
ATOM 1420 C C . LYS A 1 198 ? 45.55630 1.19268 -5.64513 1.000 20.62948 197 LYS A C 1
ATOM 1421 O O . LYS A 1 198 ? 46.15619 0.48281 -4.83054 1.000 21.87720 197 LYS A O 1
ATOM 1427 N N . THR A 1 199 ? 44.76810 2.18841 -5.26349 1.000 18.18069 198 THR A N 1
ATOM 1428 C CA . THR A 1 199 ? 44.63812 2.60909 -3.87312 1.000 17.05531 198 THR A CA 1
ATOM 1429 C C . THR A 1 199 ? 43.28319 2.16607 -3.34668 1.000 16.01803 198 THR A C 1
ATOM 1430 O O . THR A 1 199 ? 42.26208 2.40441 -4.00116 1.000 17.67425 198 THR A O 1
ATOM 1434 N N . SER A 1 200 ? 43.26433 1.53215 -2.16862 1.000 15.49826 199 SER A N 1
ATOM 1435 C CA . SER A 1 200 ? 42.00343 1.18505 -1.52388 1.000 16.20732 199 SER A CA 1
ATOM 1436 C C . SER A 1 200 ? 41.99185 1.62615 -0.07088 1.000 15.20771 199 SER A C 1
ATOM 1437 O O . SER A 1 200 ? 43.00303 1.53006 0.63641 1.000 17.88646 199 SER A O 1
ATOM 1440 N N . ILE A 1 201 ? 40.82189 2.07328 0.36941 1.000 15.34628 200 ILE A N 1
ATOM 1441 C CA . ILE A 1 201 ? 40.57892 2.51144 1.73740 1.000 14.52948 200 ILE A CA 1
ATOM 1442 C C . ILE A 1 201 ? 39.40427 1.70828 2.26043 1.000 14.29119 200 ILE A C 1
ATOM 1443 O O . ILE A 1 201 ? 38.30460 1.78347 1.70313 1.000 15.47695 200 ILE A O 1
ATOM 1448 N N . GLN A 1 202 ? 39.62964 0.93567 3.31892 1.000 13.66292 201 GLN A N 1
ATOM 1449 C CA . GLN A 1 202 ? 38.56898 0.16069 3.95120 1.000 13.17774 201 GLN A CA 1
ATOM 1450 C C . GLN A 1 202 ? 38.23479 0.79966 5.29077 1.000 13.32507 201 GLN A C 1
ATOM 1451 O O . GLN A 1 202 ? 39.08534 0.86046 6.17705 1.000 14.19485 201 GLN A O 1
ATOM 1457 N N . LEU A 1 203 ? 37.01037 1.30107 5.42505 1.000 13.34385 202 LEU A N 1
ATOM 1458 C CA . LEU A 1 203 ? 36.54541 1.87296 6.68013 1.000 13.01238 202 LEU A CA 1
ATOM 1459 C C . LEU A 1 203 ? 35.69192 0.84185 7.40184 1.000 11.90357 202 LEU A C 1
ATOM 1460 O O . LEU A 1 203 ? 34.79353 0.24329 6.79984 1.000 14.37338 202 LEU A O 1
ATOM 1465 N N . VAL A 1 204 ? 35.95643 0.64877 8.69107 1.000 12.93915 203 VAL A N 1
ATOM 1466 C CA . VAL A 1 204 ? 35.12442 -0.20141 9.53973 1.000 12.51205 203 VAL A CA 1
ATOM 1467 C C . VAL A 1 204 ? 34.76627 0.61556 10.77048 1.000 12.29468 203 VAL A C 1
ATOM 1468 O O . VAL A 1 204 ? 35.65578 1.07086 11.49799 1.000 12.70729 203 VAL A O 1
ATOM 1472 N N . ILE A 1 205 ? 33.48586 0.81935 10.99320 1.000 12.24941 204 ILE A N 1
ATOM 1473 C CA . ILE A 1 205 ? 33.02219 1.75365 12.01574 1.000 12.40790 204 ILE A CA 1
ATOM 1474 C C . ILE A 1 205 ? 32.91147 1.06749 13.37273 1.000 12.91609 204 ILE A C 1
ATOM 1475 O O . ILE A 1 205 ? 32.39776 -0.05722 13.49202 1.000 14.39648 204 ILE A O 1
ATOM 1480 N N . SER A 1 206 ? 33.38574 1.75962 14.40733 1.000 12.88064 205 SER A N 1
ATOM 1481 C CA . SER A 1 206 ? 33.13822 1.37229 15.79124 1.000 12.97325 205 SER A CA 1
ATOM 1482 C C . SER A 1 206 ? 31.89738 2.06440 16.36545 1.000 13.70728 205 SER A C 1
ATOM 1483 O O . SER A 1 206 ? 30.97454 1.39643 16.83979 1.000 16.98313 205 SER A O 1
ATOM 1486 N N . GLN A 1 207 ? 31.86265 3.39907 16.33288 1.000 13.48037 206 GLN A N 1
ATOM 1487 C CA . GLN A 1 207 ? 30.82096 4.15205 17.03220 1.000 12.68225 206 GLN A CA 1
ATOM 1488 C C . GLN A 1 207 ? 30.41766 5.39877 16.26046 1.000 12.63648 206 GLN A C 1
ATOM 1489 O O . GLN A 1 207 ? 31.25778 6.27104 16.02425 1.000 13.41569 206 GLN A O 1
ATOM 1495 N N . TRP A 1 208 ? 29.13013 5.49442 15.90051 1.000 12.99341 207 TRP A N 1
ATOM 1496 C CA . TRP A 1 208 ? 28.50243 6.75194 15.48701 1.000 12.47713 207 TRP A CA 1
ATOM 1497 C C . TRP A 1 208 ? 27.97541 7.48511 16.71944 1.000 11.76967 207 TRP A C 1
ATOM 1498 O O . TRP A 1 208 ? 27.29358 6.88872 17.55857 1.000 14.07187 207 TRP A O 1
ATOM 1509 N N . THR A 1 209 ? 28.25735 8.78667 16.82400 1.000 12.11234 208 THR A N 1
ATOM 1510 C CA . THR A 1 209 ? 27.70558 9.60994 17.90639 1.000 12.17660 208 THR A CA 1
ATOM 1511 C C . THR A 1 209 ? 27.05892 10.82876 17.25615 1.000 13.97033 208 THR A C 1
ATOM 1512 O O . THR A 1 209 ? 27.74956 11.77310 16.86471 1.000 15.83094 208 THR A O 1
ATOM 1516 N N . LEU A 1 210 ? 25.73541 10.80415 17.12535 1.000 15.04439 209 LEU A N 1
ATOM 1517 C CA . LEU A 1 210 ? 25.01092 11.89320 16.49147 1.000 15.24152 209 LEU A CA 1
ATOM 1518 C C . LEU A 1 210 ? 24.68886 12.94622 17.54255 1.000 17.68191 209 LEU A C 1
ATOM 1519 O O . LEU A 1 210 ? 24.24446 12.61263 18.64516 1.000 21.34368 209 LEU A O 1
ATOM 1524 N N . LEU A 1 211 ? 24.93111 14.21073 17.21074 1.000 17.20488 210 LEU A N 1
ATOM 1525 C CA . LEU A 1 211 ? 24.87909 15.28902 18.18366 1.000 18.92422 210 LEU A CA 1
ATOM 1526 C C . LEU A 1 211 ? 23.77204 16.27053 17.82451 1.000 25.96472 210 LEU A C 1
ATOM 1527 O O . LEU A 1 211 ? 23.39461 16.39380 16.65455 1.000 24.79938 210 LEU A O 1
ATOM 1532 N N . PRO A 1 212 ? 23.23092 16.99865 18.81255 1.000 32.75743 211 PRO A N 1
ATOM 1533 C CA . PRO A 1 212 ? 22.27248 18.07645 18.53388 1.000 37.48009 211 PRO A CA 1
ATOM 1534 C C . PRO A 1 212 ? 22.80661 19.13375 17.55980 1.000 43.08943 211 PRO A C 1
ATOM 1535 O O . PRO A 1 212 ? 23.97392 19.53048 17.64386 1.000 45.41736 211 PRO A O 1
#